Protein AF-A0AAE3DDJ0-F1 (afdb_monomer_lite)

Structure (mmCIF, N/CA/C/O backbone):
data_AF-A0AAE3DDJ0-F1
#
_entry.id   AF-A0AAE3DDJ0-F1
#
loop_
_atom_site.group_PDB
_atom_site.id
_atom_site.type_symbol
_atom_site.label_atom_id
_atom_site.label_alt_id
_atom_site.label_comp_id
_atom_site.label_asym_id
_atom_site.label_entity_id
_atom_site.label_seq_id
_atom_site.pdbx_PDB_ins_code
_atom_site.Cartn_x
_atom_site.Cartn_y
_atom_site.Cartn_z
_atom_site.occupancy
_atom_site.B_iso_or_equiv
_atom_site.auth_seq_id
_atom_site.auth_comp_id
_atom_site.auth_asym_id
_atom_site.auth_atom_id
_atom_site.pdbx_PDB_model_num
ATOM 1 N N . MET A 1 1 ? 9.852 15.837 -32.846 1.00 50.50 1 MET A N 1
ATOM 2 C CA . MET A 1 1 ? 10.743 15.921 -31.671 1.00 50.50 1 MET A CA 1
ATOM 3 C C . MET A 1 1 ? 9.829 16.132 -30.473 1.00 50.50 1 MET A C 1
ATOM 5 O O . MET A 1 1 ? 9.014 17.043 -30.557 1.00 50.50 1 MET A O 1
ATOM 9 N N . SER A 1 2 ? 9.826 15.243 -29.474 1.00 71.75 2 SER A N 1
ATOM 10 C CA . SER A 1 2 ? 8.943 15.382 -28.301 1.00 71.75 2 SER A CA 1
ATOM 11 C C . SER A 1 2 ? 9.406 16.544 -27.416 1.00 71.75 2 SER A C 1
ATOM 13 O O . SER A 1 2 ? 10.576 16.924 -27.474 1.00 71.75 2 SER A O 1
ATOM 15 N N . ALA A 1 3 ? 8.506 17.112 -26.607 1.00 61.81 3 ALA A N 1
ATOM 16 C CA . ALA A 1 3 ? 8.857 18.170 -25.652 1.00 61.81 3 ALA A CA 1
ATOM 17 C C . ALA A 1 3 ? 10.001 17.727 -24.721 1.00 61.81 3 ALA A C 1
ATOM 19 O O . ALA A 1 3 ? 10.930 18.485 -24.474 1.00 61.81 3 ALA A O 1
ATOM 20 N N . GLU A 1 4 ? 10.005 16.454 -24.333 1.00 60.97 4 GLU A N 1
ATOM 21 C CA . GLU A 1 4 ? 11.058 15.822 -23.536 1.00 60.97 4 GLU A CA 1
ATOM 22 C C . GLU A 1 4 ? 12.408 15.790 -24.255 1.00 60.97 4 GLU A C 1
ATOM 24 O O . GLU A 1 4 ? 13.429 16.126 -23.662 1.00 60.97 4 GLU A O 1
ATOM 29 N N . ALA A 1 5 ? 12.427 15.445 -25.547 1.00 57.31 5 ALA A N 1
ATOM 30 C CA . ALA A 1 5 ? 13.650 15.464 -26.345 1.00 57.31 5 ALA A CA 1
ATOM 31 C C . ALA A 1 5 ? 14.199 16.892 -26.504 1.00 57.31 5 ALA A C 1
ATOM 33 O O . ALA A 1 5 ? 15.413 17.083 -26.518 1.00 57.31 5 ALA A O 1
ATOM 34 N N . VAL A 1 6 ? 13.317 17.896 -26.585 1.00 61.22 6 VAL A N 1
ATOM 35 C CA . VAL A 1 6 ? 13.700 19.314 -26.636 1.00 61.22 6 VAL A CA 1
ATOM 36 C C . VAL A 1 6 ? 14.261 19.773 -25.291 1.00 61.22 6 VAL A C 1
ATOM 38 O O . VAL A 1 6 ? 15.318 20.389 -25.272 1.00 61.22 6 VAL A O 1
ATOM 41 N N . THR A 1 7 ? 13.640 19.422 -24.165 1.00 66.19 7 THR A N 1
ATOM 42 C CA . THR A 1 7 ? 14.154 19.748 -22.824 1.00 66.19 7 THR A CA 1
ATOM 43 C C . THR A 1 7 ? 15.476 19.038 -22.525 1.00 66.19 7 THR A C 1
ATOM 45 O O . THR A 1 7 ? 16.386 19.647 -21.967 1.00 66.19 7 THR A O 1
ATOM 48 N N . GLN A 1 8 ? 15.628 17.781 -22.951 1.00 57.59 8 GLN A N 1
ATOM 49 C CA . GLN A 1 8 ? 16.878 17.026 -22.837 1.00 57.59 8 GLN A CA 1
ATOM 50 C C . GLN A 1 8 ? 17.999 17.667 -23.664 1.00 57.59 8 GLN A C 1
ATOM 52 O O . GLN A 1 8 ? 19.136 17.759 -23.206 1.00 57.59 8 GLN A O 1
ATOM 57 N N . TYR A 1 9 ? 17.670 18.145 -24.864 1.00 65.50 9 TYR A N 1
ATOM 58 C CA . TYR A 1 9 ? 18.591 18.910 -25.694 1.00 65.50 9 TYR A CA 1
ATOM 59 C C . TYR A 1 9 ? 18.934 20.252 -25.032 1.00 65.50 9 TYR A C 1
ATOM 61 O O . TYR A 1 9 ? 20.103 20.571 -24.890 1.00 65.50 9 TYR A O 1
ATOM 69 N N . MET A 1 10 ? 17.952 21.003 -24.531 1.00 60.25 10 MET A N 1
ATOM 70 C CA . MET A 1 10 ? 18.177 22.294 -23.867 1.00 60.25 10 MET A CA 1
ATOM 71 C C . MET A 1 10 ? 19.053 22.176 -22.614 1.00 60.25 10 MET A C 1
ATOM 73 O O . MET A 1 10 ? 19.987 22.952 -22.479 1.00 60.25 10 MET A O 1
ATOM 77 N N . SER A 1 11 ? 18.857 21.156 -21.771 1.00 59.81 11 SER A N 1
ATOM 78 C CA . SER A 1 11 ? 19.725 20.908 -20.607 1.00 59.81 11 SER A CA 1
ATOM 79 C C . SER A 1 11 ? 21.179 20.610 -20.996 1.00 59.81 11 SER A C 1
ATOM 81 O O . SER A 1 11 ? 22.090 20.994 -20.269 1.00 59.81 11 SER A O 1
ATOM 83 N N . LEU A 1 12 ? 21.404 19.942 -22.132 1.00 53.66 12 LEU A N 1
ATOM 84 C CA . LEU A 1 12 ? 22.742 19.709 -22.687 1.00 53.66 12 LEU A CA 1
ATOM 85 C C . LEU A 1 12 ? 23.361 21.008 -23.242 1.00 53.66 12 LEU A C 1
ATOM 87 O O . LEU A 1 12 ? 24.581 21.158 -23.291 1.00 53.66 12 LEU A O 1
ATOM 91 N N . PHE A 1 13 ? 22.529 21.953 -23.683 1.00 55.53 13 PHE A N 1
ATOM 92 C CA . PHE A 1 13 ? 22.971 23.245 -24.205 1.00 55.53 13 PHE A CA 1
ATOM 93 C C . PHE A 1 13 ? 23.192 24.298 -23.121 1.00 55.53 13 PHE A C 1
ATOM 95 O O . PHE A 1 13 ? 24.095 25.113 -23.280 1.00 55.53 13 PHE A O 1
ATOM 102 N N . ASP A 1 14 ? 22.464 24.254 -22.008 1.00 52.19 14 ASP A N 1
ATOM 103 C CA . ASP A 1 14 ? 22.724 25.127 -20.859 1.00 52.19 14 ASP A CA 1
ATOM 104 C C . ASP A 1 14 ? 24.160 24.919 -20.342 1.00 52.19 14 ASP A C 1
ATOM 106 O O . ASP A 1 14 ? 24.891 25.888 -20.148 1.00 52.19 14 ASP A O 1
ATOM 110 N N . THR A 1 15 ? 24.640 23.667 -20.314 1.00 51.19 15 THR A N 1
ATOM 111 C CA . THR A 1 15 ? 26.049 23.350 -20.005 1.00 51.19 15 THR A CA 1
ATOM 112 C C . THR A 1 15 ? 27.058 23.869 -21.044 1.00 51.19 15 THR A C 1
ATOM 114 O O . THR A 1 15 ? 28.226 24.061 -20.726 1.00 51.19 15 THR A O 1
ATOM 117 N N . LEU A 1 16 ? 26.633 24.116 -22.290 1.00 42.75 16 LEU A N 1
ATOM 118 C CA . LEU A 1 16 ? 27.472 24.684 -23.359 1.00 42.75 16 LEU A CA 1
ATOM 119 C C . LEU A 1 16 ? 27.501 26.222 -23.333 1.00 42.75 16 LEU A C 1
ATOM 121 O O . LEU A 1 16 ? 28.511 26.815 -23.710 1.00 42.75 16 LEU A O 1
ATOM 125 N N . ILE A 1 17 ? 26.410 26.870 -22.910 1.00 50.22 17 ILE A N 1
ATOM 126 C CA . ILE A 1 17 ? 26.292 28.336 -22.821 1.00 50.22 17 ILE A CA 1
ATOM 127 C C . ILE A 1 17 ? 27.152 28.892 -21.676 1.00 50.22 17 ILE A C 1
ATOM 129 O O . ILE A 1 17 ? 27.694 29.990 -21.800 1.00 50.22 17 ILE A O 1
ATOM 133 N N . GLU A 1 18 ? 27.340 28.123 -20.603 1.00 49.44 18 GLU A N 1
ATOM 134 C CA . GLU A 1 18 ? 28.186 28.491 -19.457 1.00 49.44 18 GLU A CA 1
ATOM 135 C C . GLU A 1 18 ? 29.699 28.391 -19.745 1.00 49.44 18 GLU A C 1
ATOM 137 O O . GLU A 1 18 ? 30.512 28.886 -18.968 1.00 49.44 18 GLU A O 1
ATOM 142 N N . GLY A 1 19 ? 30.098 27.847 -20.904 1.00 41.25 19 GLY A N 1
ATOM 143 C CA . GLY A 1 19 ? 31.488 27.864 -21.375 1.00 41.25 19 GLY A CA 1
ATOM 144 C C . GLY A 1 19 ? 32.438 26.910 -20.642 1.00 41.25 19 GLY A C 1
ATOM 145 O O . GLY A 1 19 ? 33.655 27.046 -20.775 1.00 41.25 19 GLY A O 1
ATOM 146 N N . GLU A 1 20 ? 31.915 25.939 -19.896 1.00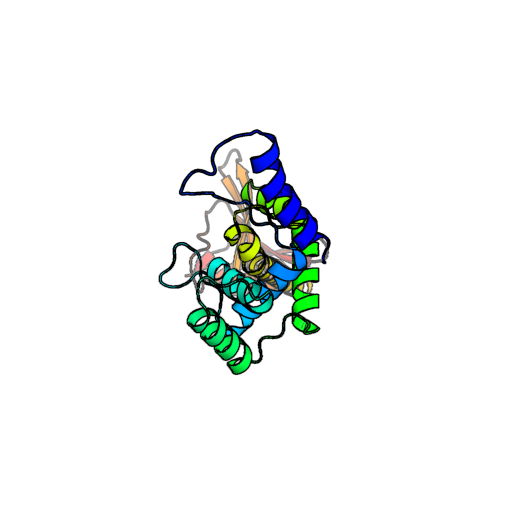 42.47 20 GLU A N 1
ATOM 147 C CA . GLU A 1 20 ? 32.718 24.943 -19.189 1.00 42.47 20 GLU A CA 1
ATOM 148 C C . GLU A 1 20 ? 33.015 23.728 -20.089 1.00 42.47 20 GLU A C 1
ATOM 150 O O . GLU A 1 20 ? 32.158 23.226 -20.819 1.00 42.47 20 GLU A O 1
ATOM 155 N N . THR A 1 21 ? 34.262 23.245 -20.077 1.00 43.97 21 THR A N 1
ATOM 156 C CA . THR A 1 21 ? 34.642 21.977 -20.724 1.00 43.97 21 THR A CA 1
ATOM 157 C C . THR A 1 21 ? 33.783 20.840 -20.159 1.00 43.97 21 THR A C 1
ATOM 159 O O . THR A 1 21 ? 33.767 20.697 -18.937 1.00 43.97 21 THR A O 1
ATOM 162 N N . PRO A 1 22 ? 33.124 19.993 -20.980 1.00 47.50 22 PRO A N 1
ATOM 163 C CA . PRO A 1 22 ? 32.349 18.878 -20.450 1.00 47.50 22 PRO A CA 1
ATOM 164 C C . PRO A 1 22 ? 33.275 17.923 -19.690 1.00 47.50 22 PRO A C 1
ATOM 166 O O . PRO A 1 22 ? 34.119 17.250 -20.288 1.00 47.50 22 PRO A O 1
ATOM 169 N N . GLU A 1 23 ? 33.145 17.896 -18.362 1.00 44.88 23 GLU A N 1
ATOM 170 C CA . GLU A 1 23 ? 33.945 17.026 -17.507 1.00 44.88 23 GLU A CA 1
ATOM 171 C C . GLU A 1 23 ? 33.658 15.541 -17.816 1.00 44.88 23 GLU A C 1
ATOM 173 O O . GLU A 1 23 ? 32.498 15.149 -18.020 1.00 44.88 23 GLU A O 1
ATOM 178 N N . PRO A 1 24 ? 34.684 14.666 -17.827 1.00 39.25 24 PRO A N 1
ATOM 179 C CA . PRO A 1 24 ? 34.475 13.225 -17.878 1.00 39.25 24 PRO A CA 1
ATOM 180 C C . PRO A 1 24 ? 33.753 12.792 -16.596 1.00 39.25 24 PRO A C 1
ATOM 182 O O . PRO A 1 24 ? 34.349 12.760 -15.524 1.00 39.25 24 PRO A O 1
ATOM 185 N N . GLY A 1 25 ? 32.464 12.470 -16.708 1.00 47.88 25 GLY A N 1
ATOM 186 C CA . GLY A 1 25 ? 31.609 12.175 -15.551 1.00 47.88 25 GLY A CA 1
ATOM 187 C C . GLY A 1 25 ? 30.272 12.916 -15.521 1.00 47.88 25 GLY A C 1
ATOM 188 O O . GLY A 1 25 ? 29.620 12.898 -14.484 1.00 47.88 25 GLY A O 1
ATOM 189 N N . CYS A 1 26 ? 29.859 13.542 -16.630 1.00 40.94 26 CYS A N 1
ATOM 190 C CA . CYS A 1 26 ? 28.588 14.257 -16.776 1.00 40.94 26 CYS A CA 1
ATOM 191 C C . CYS A 1 26 ? 27.390 13.478 -16.186 1.00 40.94 26 CYS A C 1
ATOM 193 O O . CYS A 1 26 ? 26.837 12.563 -16.806 1.00 40.94 26 CYS A O 1
ATOM 195 N N . SER A 1 27 ? 26.987 13.839 -14.966 1.00 49.59 27 SER A N 1
ATOM 196 C CA . SER A 1 27 ? 25.747 13.380 -14.358 1.00 49.59 27 SER A CA 1
ATOM 197 C C . SER A 1 27 ? 24.616 14.241 -14.906 1.00 49.59 27 SER A C 1
ATOM 199 O O . SER A 1 27 ? 24.434 15.378 -14.476 1.00 49.59 27 SER A O 1
ATOM 201 N N . TYR A 1 28 ? 23.864 13.725 -15.873 1.00 57.88 28 TYR A N 1
ATOM 202 C CA . TYR A 1 28 ? 22.680 14.416 -16.370 1.00 57.88 28 TYR A CA 1
ATOM 203 C C . TYR A 1 28 ? 21.469 14.048 -15.511 1.00 57.88 28 TYR A C 1
ATOM 205 O O . TYR A 1 28 ? 21.282 12.894 -15.109 1.00 57.88 28 TYR A O 1
ATOM 213 N N . GLN A 1 29 ? 20.631 15.037 -15.215 1.00 62.31 29 GLN A N 1
ATOM 214 C CA . GLN A 1 29 ? 19.401 14.804 -14.476 1.00 62.31 29 GLN A CA 1
ATOM 215 C C . GLN A 1 29 ? 18.379 14.133 -15.401 1.00 62.31 29 GLN A C 1
ATOM 217 O O . GLN A 1 29 ? 18.003 14.671 -16.439 1.00 62.31 29 GLN A O 1
ATOM 222 N N . ARG A 1 30 ? 17.957 12.918 -15.038 1.00 68.69 30 ARG A N 1
ATOM 223 C CA . ARG A 1 30 ? 16.909 12.183 -15.754 1.00 68.69 30 ARG A CA 1
ATOM 224 C C . ARG A 1 30 ? 15.550 12.793 -15.422 1.00 68.69 30 ARG A C 1
ATOM 226 O O . ARG A 1 30 ? 15.197 12.866 -14.246 1.00 68.69 30 ARG A O 1
ATOM 233 N N . TYR A 1 31 ? 14.809 13.181 -16.455 1.00 79.38 31 TYR A N 1
ATOM 234 C CA . TYR A 1 31 ? 13.407 13.575 -16.365 1.00 79.38 31 TYR A CA 1
ATOM 235 C C . TYR A 1 31 ? 12.577 12.540 -17.111 1.00 79.38 31 TYR A C 1
ATOM 237 O O . TYR A 1 31 ? 12.811 12.272 -18.288 1.00 79.38 31 TYR A O 1
ATOM 245 N N . VAL A 1 32 ? 11.647 11.924 -16.395 1.00 86.56 32 VAL A N 1
ATOM 246 C CA . VAL A 1 32 ? 10.771 10.868 -16.900 1.00 86.56 32 VAL A CA 1
ATOM 247 C C . VAL A 1 32 ? 9.348 11.210 -16.495 1.00 86.56 32 VAL A C 1
ATOM 249 O O . VAL A 1 32 ? 9.153 11.610 -15.351 1.00 86.56 32 VAL A O 1
ATOM 252 N N . ASN A 1 33 ? 8.365 11.060 -17.384 1.00 91.69 33 ASN A N 1
ATOM 253 C CA . ASN A 1 33 ? 6.970 11.301 -17.029 1.00 91.69 33 ASN A CA 1
ATOM 254 C C . ASN A 1 33 ? 6.542 10.408 -15.848 1.00 91.69 33 ASN A C 1
ATOM 256 O O . ASN A 1 33 ? 6.710 9.188 -15.880 1.00 91.69 33 ASN A O 1
ATOM 260 N N . THR A 1 34 ? 5.989 11.012 -14.793 1.00 92.75 34 THR A N 1
ATOM 261 C CA . THR A 1 34 ? 5.649 10.303 -13.550 1.00 92.75 34 THR A CA 1
ATOM 262 C C . THR A 1 34 ? 4.616 9.204 -13.772 1.00 92.75 34 THR A C 1
ATOM 264 O O . THR A 1 34 ? 4.796 8.095 -13.272 1.00 92.75 34 THR A O 1
ATOM 267 N N . LYS A 1 35 ? 3.545 9.478 -14.526 1.00 94.50 35 LYS A N 1
ATOM 268 C CA . LYS A 1 35 ? 2.462 8.506 -14.751 1.00 94.50 35 LYS A CA 1
ATOM 269 C C . LYS A 1 35 ? 2.931 7.339 -15.606 1.00 94.50 35 LYS A C 1
ATOM 271 O O . LYS A 1 35 ? 2.646 6.185 -15.287 1.00 94.50 35 LYS A O 1
ATOM 276 N N . GLU A 1 36 ? 3.682 7.640 -16.656 1.00 94.94 36 GLU A N 1
ATOM 277 C CA . GLU A 1 36 ? 4.254 6.612 -17.514 1.00 94.94 36 GLU A CA 1
ATOM 278 C C . GLU A 1 36 ? 5.222 5.725 -16.724 1.00 94.94 36 GLU A C 1
ATOM 280 O O . GLU A 1 36 ? 5.056 4.508 -16.696 1.00 94.94 36 GLU A O 1
ATOM 285 N N . TYR A 1 37 ? 6.166 6.312 -15.981 1.00 95.31 37 TYR A N 1
ATOM 286 C CA . TYR A 1 37 ? 7.092 5.539 -15.152 1.00 95.31 37 TYR A CA 1
ATOM 287 C C . TYR A 1 37 ? 6.377 4.676 -14.111 1.00 95.31 37 TYR A C 1
ATOM 289 O O . TYR A 1 37 ? 6.733 3.513 -13.934 1.00 95.31 37 TYR A O 1
ATOM 297 N N . LEU A 1 38 ? 5.345 5.202 -13.446 1.00 96.50 38 LEU A N 1
ATOM 298 C CA . LEU A 1 38 ? 4.534 4.406 -12.524 1.00 96.50 38 LEU A CA 1
ATOM 299 C C . LEU A 1 38 ? 3.834 3.234 -13.229 1.00 96.50 38 LEU A C 1
ATOM 301 O O . LEU A 1 38 ? 3.697 2.179 -12.616 1.00 96.50 38 LEU A O 1
ATOM 305 N N . SER A 1 39 ? 3.472 3.369 -14.507 1.00 96.94 39 SER A N 1
ATOM 306 C CA . SER A 1 39 ? 2.915 2.271 -15.313 1.00 96.94 39 SER A CA 1
ATOM 307 C C . SER A 1 39 ? 3.963 1.184 -15.582 1.00 96.94 39 SER A C 1
ATOM 309 O O . SER A 1 39 ? 3.686 0.001 -15.382 1.00 96.94 39 SER A O 1
ATOM 311 N N . TYR A 1 40 ? 5.209 1.564 -15.895 1.00 96.44 40 TYR A N 1
ATOM 312 C CA . TYR A 1 40 ? 6.332 0.616 -15.974 1.00 96.44 40 TYR A CA 1
ATOM 313 C C . TYR A 1 40 ? 6.605 -0.079 -14.637 1.00 96.44 40 TYR A C 1
ATOM 315 O O . TYR A 1 40 ? 6.884 -1.279 -14.605 1.00 96.44 40 TYR A O 1
ATOM 323 N N . VAL A 1 41 ? 6.526 0.645 -13.519 1.00 96.38 41 VAL A N 1
ATOM 324 C CA . VAL A 1 41 ? 6.683 0.055 -12.184 1.00 96.38 41 VAL A CA 1
ATOM 325 C C . VAL A 1 41 ? 5.564 -0.947 -11.901 1.00 96.38 41 VAL A C 1
ATOM 327 O O . VAL A 1 41 ? 5.864 -2.063 -11.480 1.00 96.38 41 VAL A O 1
ATOM 330 N N . ALA A 1 42 ? 4.303 -0.576 -12.133 1.00 93.81 42 ALA A N 1
ATOM 331 C CA . ALA A 1 42 ? 3.143 -1.436 -11.907 1.00 93.81 42 ALA A CA 1
ATOM 332 C C . ALA A 1 42 ? 3.256 -2.753 -12.689 1.00 93.81 42 ALA A C 1
ATOM 334 O O . ALA A 1 42 ? 3.156 -3.832 -12.104 1.00 93.81 42 ALA A O 1
ATOM 335 N N . GLU A 1 43 ? 3.571 -2.674 -13.982 1.00 92.88 43 GLU A N 1
ATOM 336 C CA . GLU A 1 43 ? 3.795 -3.851 -14.829 1.00 92.88 43 GLU A CA 1
ATOM 337 C C . GLU A 1 43 ? 4.996 -4.686 -14.372 1.00 92.88 43 GLU A C 1
ATOM 339 O O . GLU A 1 43 ? 4.949 -5.919 -14.350 1.00 92.88 43 GLU A O 1
ATOM 344 N N . THR A 1 44 ? 6.070 -4.029 -13.929 1.00 92.44 44 THR A N 1
ATOM 345 C CA . THR A 1 44 ? 7.240 -4.726 -13.382 1.00 92.44 44 THR A CA 1
ATOM 346 C C . THR A 1 44 ? 6.875 -5.509 -12.122 1.00 92.44 44 THR A C 1
ATOM 348 O O . THR A 1 44 ? 7.276 -6.665 -11.983 1.00 92.44 44 THR A O 1
ATOM 351 N N . ILE A 1 45 ? 6.088 -4.923 -11.217 1.00 91.00 45 ILE A N 1
ATOM 352 C CA . ILE A 1 45 ? 5.614 -5.605 -10.006 1.00 91.00 45 ILE A CA 1
ATOM 353 C C . ILE A 1 45 ? 4.685 -6.765 -10.374 1.00 91.00 45 ILE A C 1
ATOM 355 O O . ILE A 1 45 ? 4.826 -7.849 -9.809 1.00 91.00 45 ILE A O 1
ATOM 359 N N . ARG A 1 46 ? 3.787 -6.577 -11.348 1.00 87.31 46 ARG A N 1
ATOM 360 C CA . ARG A 1 46 ? 2.844 -7.610 -11.802 1.00 87.31 46 ARG A CA 1
ATOM 361 C C . ARG A 1 46 ? 3.550 -8.872 -12.296 1.00 87.31 46 ARG A C 1
ATOM 363 O O . ARG A 1 46 ? 3.110 -9.976 -11.988 1.00 87.31 46 ARG A O 1
ATOM 370 N N . HIS A 1 47 ? 4.636 -8.714 -13.048 1.00 86.06 47 HIS A N 1
ATOM 371 C CA . HIS A 1 47 ? 5.345 -9.841 -13.658 1.00 86.06 47 HIS A CA 1
ATOM 372 C C . HIS A 1 47 ? 6.481 -10.410 -12.814 1.00 86.06 47 HIS A C 1
ATOM 374 O O . HIS A 1 47 ? 6.774 -11.601 -12.912 1.00 86.06 47 HIS A O 1
ATOM 380 N N . PHE A 1 48 ? 7.135 -9.579 -12.005 1.00 85.56 48 PHE A N 1
ATOM 381 C CA . PHE A 1 48 ? 8.373 -9.961 -11.331 1.00 85.56 48 PHE A CA 1
ATOM 382 C C . PHE A 1 48 ? 8.350 -9.779 -9.813 1.00 85.56 48 PHE A C 1
ATOM 384 O O . PHE A 1 48 ? 9.328 -10.123 -9.149 1.00 85.56 48 PHE A O 1
ATOM 391 N N . GLY A 1 49 ? 7.259 -9.251 -9.262 1.00 84.94 49 GLY A N 1
ATOM 392 C CA . GLY A 1 49 ? 7.156 -8.898 -7.855 1.00 84.94 49 GLY A CA 1
ATOM 393 C C . GLY A 1 49 ? 7.891 -7.606 -7.494 1.00 84.94 49 GLY A C 1
ATOM 394 O O . GLY A 1 49 ? 8.580 -6.975 -8.302 1.00 84.94 49 GLY A O 1
ATOM 395 N N . TYR A 1 50 ? 7.713 -7.198 -6.239 1.00 88.31 50 TYR A N 1
ATOM 396 C CA . TYR A 1 50 ? 8.381 -6.031 -5.678 1.00 88.31 50 TYR A CA 1
ATOM 397 C C . TYR A 1 50 ? 9.692 -6.425 -4.982 1.00 88.31 50 TYR A C 1
ATOM 399 O O . TYR A 1 50 ? 9.701 -7.292 -4.110 1.00 88.31 50 TYR A O 1
ATOM 407 N N . THR A 1 51 ? 10.781 -5.735 -5.316 1.00 90.00 51 THR A N 1
ATOM 408 C CA . THR A 1 51 ? 12.119 -5.918 -4.737 1.00 90.00 51 THR A CA 1
ATOM 409 C C . THR A 1 51 ? 12.686 -4.555 -4.359 1.00 90.00 51 THR A C 1
ATOM 411 O O . THR A 1 51 ? 12.763 -3.650 -5.201 1.00 90.00 51 THR A O 1
ATOM 414 N N . ARG A 1 52 ? 13.082 -4.378 -3.091 1.00 85.00 52 ARG A N 1
ATOM 415 C CA . ARG A 1 52 ? 13.665 -3.111 -2.624 1.00 85.00 52 ARG A CA 1
ATOM 416 C C . ARG A 1 52 ? 15.096 -2.971 -3.122 1.00 85.00 52 ARG A C 1
ATOM 418 O O . ARG A 1 52 ? 15.769 -3.950 -3.408 1.00 85.00 52 ARG A O 1
ATOM 425 N N . ALA A 1 53 ? 15.592 -1.737 -3.141 1.00 84.12 53 ALA A N 1
ATOM 426 C CA . ALA A 1 53 ? 16.993 -1.464 -3.462 1.00 84.12 53 ALA A CA 1
ATOM 427 C C . ALA A 1 53 ? 17.992 -2.083 -2.464 1.00 84.12 53 ALA A C 1
ATOM 429 O O . ALA A 1 53 ? 19.152 -2.267 -2.808 1.00 84.12 53 ALA A O 1
ATOM 430 N N . SER A 1 54 ? 17.550 -2.379 -1.239 1.00 82.31 54 SER A N 1
ATOM 431 C CA . SER A 1 54 ? 18.353 -3.038 -0.203 1.00 82.31 54 SER A CA 1
ATOM 432 C C . SER A 1 54 ? 18.410 -4.559 -0.327 1.00 82.31 54 SER A C 1
ATOM 434 O O . SER A 1 54 ? 19.211 -5.179 0.366 1.00 82.31 54 SER A O 1
ATOM 436 N N . ASP A 1 55 ? 17.518 -5.153 -1.119 1.00 79.62 55 ASP A N 1
ATOM 437 C CA . ASP A 1 55 ? 17.355 -6.602 -1.183 1.00 79.62 55 ASP A CA 1
ATOM 438 C C . ASP A 1 55 ? 18.291 -7.189 -2.251 1.00 79.62 55 ASP A C 1
ATOM 440 O O . ASP A 1 55 ? 18.760 -6.482 -3.145 1.00 79.62 55 ASP A O 1
ATOM 444 N N . GLU A 1 56 ? 18.572 -8.492 -2.171 1.00 78.44 56 GLU A N 1
ATOM 445 C CA . GLU A 1 56 ? 19.399 -9.158 -3.178 1.00 78.44 56 GLU A CA 1
ATOM 446 C C . GLU A 1 56 ? 18.705 -9.178 -4.549 1.00 78.44 56 GLU A C 1
ATOM 448 O O . GLU A 1 56 ? 17.542 -9.565 -4.682 1.00 78.44 56 GLU A O 1
ATOM 453 N N . GLY A 1 57 ? 19.447 -8.794 -5.590 1.00 82.19 57 GLY A N 1
ATOM 454 C CA . GLY A 1 57 ? 18.977 -8.785 -6.973 1.00 82.19 57 GLY A CA 1
ATOM 455 C C . GLY A 1 57 ? 18.759 -7.382 -7.540 1.00 82.19 57 GLY A C 1
ATOM 456 O O . GLY A 1 57 ? 19.318 -6.393 -7.071 1.00 82.19 57 GLY A O 1
ATOM 457 N N . ILE A 1 58 ? 17.982 -7.307 -8.622 1.00 85.19 58 ILE A N 1
ATOM 458 C CA . ILE A 1 58 ? 17.684 -6.044 -9.307 1.00 85.19 58 ILE A CA 1
ATOM 459 C C . ILE A 1 58 ? 16.426 -5.451 -8.681 1.00 85.19 58 ILE A C 1
ATOM 461 O O . ILE A 1 58 ? 15.365 -6.075 -8.726 1.00 85.19 58 ILE A O 1
ATOM 465 N N . SER A 1 59 ? 16.542 -4.239 -8.139 1.00 91.75 59 SER A N 1
ATOM 466 C CA . SER A 1 59 ? 15.402 -3.534 -7.556 1.00 91.75 59 SER A CA 1
ATOM 467 C C . SER A 1 59 ? 14.305 -3.276 -8.592 1.00 91.75 59 SER A C 1
ATOM 469 O O . SER A 1 59 ? 14.588 -3.071 -9.777 1.00 91.75 59 SER A O 1
ATOM 471 N N . THR A 1 60 ? 13.049 -3.207 -8.143 1.00 92.44 60 THR A N 1
ATOM 472 C CA . THR A 1 60 ? 11.918 -2.869 -9.021 1.00 92.44 60 THR A CA 1
ATOM 473 C C . THR A 1 60 ? 12.133 -1.528 -9.716 1.00 92.44 60 THR A C 1
ATOM 475 O O . THR A 1 60 ? 11.843 -1.408 -10.900 1.00 92.44 60 THR A O 1
ATOM 478 N N . ALA A 1 61 ? 12.694 -0.540 -9.013 1.00 93.06 61 ALA A N 1
ATOM 479 C CA . ALA A 1 61 ? 12.970 0.775 -9.583 1.00 93.06 61 ALA A CA 1
ATOM 480 C C . ALA A 1 61 ? 14.008 0.716 -10.712 1.00 93.06 61 ALA A C 1
ATOM 482 O O . ALA A 1 61 ? 13.814 1.325 -11.759 1.00 93.06 61 ALA A O 1
ATOM 483 N N . THR A 1 62 ? 15.085 -0.051 -10.524 1.00 91.75 62 THR A N 1
ATOM 484 C CA . THR A 1 62 ? 16.113 -0.250 -11.556 1.00 91.75 62 THR A CA 1
ATOM 485 C C . THR A 1 62 ? 15.531 -0.965 -12.770 1.00 91.75 62 THR A C 1
ATOM 487 O O . THR A 1 62 ? 15.693 -0.496 -13.888 1.00 91.75 62 THR A O 1
ATOM 490 N N . ARG A 1 63 ? 14.798 -2.063 -12.555 1.00 92.94 63 ARG A N 1
ATOM 491 C CA . ARG A 1 63 ? 14.213 -2.848 -13.649 1.00 92.94 63 ARG A CA 1
ATOM 492 C C . ARG A 1 63 ? 13.157 -2.065 -14.434 1.00 92.94 63 ARG A C 1
ATOM 494 O O . ARG A 1 63 ? 13.158 -2.117 -15.657 1.00 92.94 63 ARG A O 1
ATOM 501 N N . ALA A 1 64 ? 12.283 -1.332 -13.744 1.00 93.75 64 ALA A N 1
ATOM 502 C CA . ALA A 1 64 ? 11.278 -0.490 -14.389 1.00 93.75 64 ALA A CA 1
ATOM 503 C C . ALA A 1 64 ? 11.929 0.627 -15.214 1.00 93.75 64 ALA A C 1
ATOM 505 O O . ALA A 1 64 ? 11.490 0.905 -16.326 1.00 93.75 64 ALA A O 1
ATOM 506 N N . LEU A 1 65 ? 13.002 1.231 -14.692 1.00 92.19 65 LEU A N 1
ATOM 507 C CA . LEU A 1 65 ? 13.763 2.245 -15.411 1.00 92.19 65 LEU A CA 1
ATOM 508 C C . LEU A 1 65 ? 14.465 1.669 -16.645 1.00 92.19 65 LEU A C 1
ATOM 510 O O . LEU A 1 65 ? 14.429 2.306 -17.689 1.00 92.19 65 LEU A O 1
ATOM 514 N N . ASP A 1 66 ? 15.030 0.463 -16.552 1.00 91.69 66 ASP A N 1
ATOM 515 C CA . ASP A 1 66 ? 15.641 -0.230 -17.691 1.00 91.69 66 ASP A CA 1
ATOM 516 C C . ASP A 1 66 ? 14.615 -0.528 -18.795 1.00 91.69 66 ASP A C 1
ATOM 518 O O . ASP A 1 66 ? 14.897 -0.302 -19.969 1.00 91.69 66 ASP A O 1
ATOM 522 N N . PHE A 1 67 ? 13.410 -0.990 -18.445 1.00 93.12 67 PHE A N 1
ATOM 523 C CA . PHE A 1 67 ? 12.339 -1.217 -19.424 1.00 93.12 67 PHE A CA 1
ATOM 524 C C . PHE A 1 67 ? 11.816 0.081 -20.040 1.00 93.12 67 PHE A C 1
ATOM 526 O O . PHE A 1 67 ? 11.595 0.138 -21.250 1.00 93.12 67 PHE A O 1
ATOM 533 N N . TYR A 1 68 ? 11.675 1.135 -19.237 1.00 92.81 68 TYR A N 1
ATOM 534 C CA . TYR A 1 68 ? 11.327 2.464 -19.728 1.00 92.81 68 TYR A CA 1
ATOM 535 C C . TYR A 1 68 ? 12.390 2.994 -20.699 1.00 92.81 68 TYR A C 1
ATOM 537 O O . TYR A 1 68 ? 12.069 3.451 -21.796 1.00 92.81 68 TYR A O 1
ATOM 545 N N . ASP A 1 69 ? 13.667 2.892 -20.333 1.00 89.44 69 ASP A N 1
ATOM 546 C CA . ASP A 1 69 ? 14.790 3.295 -21.173 1.00 89.44 69 ASP A CA 1
ATOM 547 C C . ASP A 1 69 ? 14.804 2.472 -22.479 1.00 89.44 69 ASP A C 1
ATOM 549 O O . ASP A 1 69 ? 14.857 3.054 -23.568 1.00 89.44 69 ASP A O 1
ATOM 553 N N . ALA A 1 70 ? 14.611 1.151 -22.403 1.00 89.75 70 ALA A N 1
ATOM 554 C CA . ALA A 1 70 ? 14.545 0.268 -23.566 1.00 89.75 70 ALA A CA 1
ATOM 555 C C . ALA A 1 70 ? 13.410 0.624 -24.540 1.00 89.75 70 ALA A C 1
ATOM 557 O O . ALA A 1 70 ? 13.638 0.708 -25.749 1.00 89.75 70 ALA A O 1
ATOM 558 N N . ALA A 1 71 ? 12.204 0.889 -24.035 1.00 88.81 71 ALA A N 1
ATOM 559 C CA . ALA A 1 71 ? 11.063 1.285 -24.860 1.00 88.81 71 ALA A CA 1
ATOM 560 C C . ALA A 1 71 ? 11.287 2.620 -25.591 1.00 88.81 71 ALA A C 1
ATOM 562 O O . ALA A 1 71 ? 10.801 2.817 -26.703 1.00 88.81 71 ALA A O 1
ATOM 563 N N . HIS A 1 72 ? 12.097 3.505 -25.007 1.00 86.00 72 HIS A N 1
ATOM 564 C CA . HIS A 1 72 ? 12.486 4.784 -25.600 1.00 86.00 72 HIS A CA 1
ATOM 565 C C . HIS A 1 72 ? 13.752 4.699 -26.466 1.00 86.00 72 HIS A C 1
ATOM 567 O O . HIS A 1 72 ? 14.275 5.727 -26.901 1.00 86.00 72 HIS A O 1
ATOM 573 N N . GLY A 1 73 ? 14.281 3.494 -26.705 1.00 78.94 73 GLY A N 1
ATOM 574 C CA . GLY A 1 73 ? 15.521 3.287 -27.456 1.00 78.94 73 GLY A CA 1
ATOM 575 C C . GLY A 1 73 ? 16.767 3.831 -26.749 1.00 78.94 73 GLY A C 1
ATOM 576 O O . GLY A 1 73 ? 17.796 4.048 -27.390 1.00 78.94 73 GLY A O 1
ATOM 577 N N . ARG A 1 74 ? 16.687 4.067 -25.436 1.00 73.56 74 ARG A N 1
ATOM 578 C CA . ARG A 1 74 ? 17.794 4.502 -24.585 1.00 73.56 74 ARG A CA 1
ATOM 579 C C . ARG A 1 74 ? 18.404 3.260 -23.941 1.00 73.56 74 ARG A C 1
ATOM 581 O O . ARG A 1 74 ? 17.810 2.647 -23.074 1.00 73.56 74 ARG A O 1
ATOM 588 N N . ALA A 1 75 ? 19.594 2.855 -24.360 1.00 68.81 75 ALA A N 1
ATOM 589 C CA . ALA A 1 75 ? 20.336 1.787 -23.691 1.00 68.81 75 ALA A CA 1
ATOM 590 C C . ALA A 1 75 ? 21.834 1.980 -23.898 1.00 68.81 75 ALA A C 1
ATOM 592 O O . ALA A 1 75 ? 22.261 2.594 -24.876 1.00 68.81 75 ALA A O 1
ATOM 593 N N . ILE A 1 76 ? 22.629 1.432 -22.978 1.00 66.94 76 ILE A N 1
ATOM 594 C CA . ILE A 1 76 ? 24.092 1.541 -23.025 1.00 66.94 76 ILE A CA 1
ATOM 595 C C . ILE A 1 76 ? 24.651 0.782 -24.240 1.00 66.94 76 ILE A C 1
ATOM 597 O O . ILE A 1 76 ? 25.559 1.272 -24.906 1.00 66.94 76 ILE A O 1
ATOM 601 N N . THR A 1 77 ? 24.093 -0.392 -24.560 1.00 81.88 77 THR A N 1
ATOM 602 C CA . THR A 1 77 ? 24.493 -1.216 -25.713 1.00 81.88 77 THR A CA 1
ATOM 603 C C . THR A 1 77 ? 23.281 -1.758 -26.471 1.00 81.88 77 THR A C 1
ATOM 605 O O . THR A 1 77 ? 22.184 -1.876 -25.920 1.00 81.88 77 THR A O 1
ATOM 608 N N . LYS A 1 78 ? 23.475 -2.106 -27.752 1.00 83.19 78 LYS A N 1
ATOM 609 C CA . LYS A 1 78 ? 22.416 -2.681 -28.599 1.00 83.19 78 LYS A CA 1
ATOM 610 C C . LYS A 1 78 ? 22.012 -4.080 -28.137 1.00 83.19 78 LYS A C 1
ATOM 612 O O . LYS A 1 78 ? 20.837 -4.420 -28.193 1.00 83.19 78 LYS A O 1
ATOM 617 N N . GLU A 1 79 ? 22.972 -4.871 -27.669 1.00 86.44 79 GLU A N 1
ATOM 618 C CA . GLU A 1 79 ? 22.734 -6.221 -27.159 1.00 86.44 79 GLU A CA 1
ATOM 619 C C . GLU A 1 79 ? 21.881 -6.181 -25.887 1.00 86.44 79 GLU A C 1
ATOM 621 O O . GLU A 1 79 ? 20.926 -6.943 -25.768 1.00 86.44 79 GLU A O 1
ATOM 626 N N . TYR A 1 80 ? 22.176 -5.250 -24.969 1.00 83.94 80 TYR A N 1
ATOM 627 C CA . TYR A 1 80 ? 21.395 -5.075 -23.743 1.00 83.94 80 TYR A CA 1
ATOM 628 C C . TYR A 1 80 ? 19.975 -4.579 -24.036 1.00 83.94 80 TYR A C 1
ATOM 630 O O . TYR A 1 80 ? 19.014 -5.085 -23.464 1.00 83.94 80 TYR A O 1
ATOM 638 N N . LEU A 1 81 ? 19.831 -3.640 -24.979 1.00 85.25 81 LEU A N 1
ATOM 639 C CA . LEU A 1 81 ? 18.524 -3.182 -25.450 1.00 85.25 81 LEU A CA 1
ATOM 640 C C . LEU A 1 81 ? 17.671 -4.344 -25.969 1.00 85.25 81 LEU A C 1
ATOM 642 O O . LEU A 1 81 ? 16.505 -4.465 -25.603 1.00 85.25 81 LEU A O 1
ATOM 646 N N . GLN A 1 82 ? 18.254 -5.196 -26.816 1.00 88.31 82 GLN A N 1
ATOM 647 C CA . GLN A 1 82 ? 17.542 -6.325 -27.403 1.00 88.31 82 GLN A CA 1
ATOM 648 C C . GLN A 1 82 ? 17.113 -7.338 -26.334 1.00 88.31 82 GLN A C 1
ATOM 650 O O . GLN A 1 82 ? 15.964 -7.768 -26.351 1.00 88.31 82 GLN A O 1
ATOM 655 N N . ASP A 1 83 ? 17.981 -7.650 -25.366 1.00 89.19 83 ASP A N 1
ATOM 656 C CA . ASP A 1 83 ? 17.652 -8.532 -24.237 1.00 89.19 83 ASP A CA 1
ATOM 657 C C . ASP A 1 83 ? 16.480 -7.993 -23.395 1.00 89.19 83 ASP A C 1
ATOM 659 O O . ASP A 1 83 ? 15.564 -8.740 -23.049 1.00 89.19 83 ASP A O 1
ATOM 663 N N . LEU A 1 84 ? 16.454 -6.686 -23.108 1.00 89.75 84 LEU A N 1
ATOM 664 C CA . LEU A 1 84 ? 15.342 -6.055 -22.388 1.00 89.75 84 LEU A CA 1
ATOM 665 C C . LEU A 1 84 ? 14.034 -6.107 -23.186 1.00 89.75 84 LEU A C 1
ATOM 667 O O . LEU A 1 84 ? 12.993 -6.457 -22.628 1.00 89.75 84 LEU A O 1
ATOM 671 N N . LEU A 1 85 ? 14.081 -5.812 -24.487 1.00 90.50 85 LEU A N 1
ATOM 672 C CA . LEU A 1 85 ? 12.907 -5.885 -25.361 1.00 90.50 85 LEU A CA 1
ATOM 673 C C . LEU A 1 85 ? 12.377 -7.319 -25.485 1.00 90.50 85 LEU A C 1
ATOM 675 O O . LEU A 1 85 ? 11.164 -7.530 -25.449 1.00 90.50 85 LEU A O 1
ATOM 679 N N . ASP A 1 86 ? 13.261 -8.309 -25.595 1.00 89.50 86 ASP A N 1
ATOM 680 C CA . ASP A 1 86 ? 12.880 -9.721 -25.662 1.00 89.50 86 ASP A CA 1
ATOM 681 C C . ASP A 1 86 ? 12.264 -10.189 -24.336 1.00 89.50 86 ASP A C 1
ATOM 683 O O . ASP A 1 86 ? 11.240 -10.878 -24.341 1.00 89.50 86 ASP A O 1
ATOM 687 N N . LYS A 1 87 ? 12.799 -9.736 -23.193 1.00 89.12 87 LYS A N 1
ATOM 688 C CA . LYS A 1 87 ? 12.191 -9.951 -21.869 1.00 89.12 87 LYS A CA 1
ATOM 689 C C . LYS A 1 87 ? 10.791 -9.351 -21.779 1.00 89.12 87 LYS A C 1
ATOM 691 O O . LYS A 1 87 ? 9.868 -10.074 -21.405 1.00 89.12 87 LYS A O 1
ATOM 696 N N . MET A 1 88 ? 10.610 -8.084 -22.155 1.00 88.12 88 MET A N 1
ATOM 697 C CA . MET A 1 88 ? 9.294 -7.427 -22.163 1.00 88.12 88 MET A CA 1
ATOM 698 C C . MET A 1 88 ? 8.291 -8.186 -23.041 1.00 88.12 88 MET A C 1
ATOM 700 O O . MET A 1 88 ? 7.168 -8.457 -22.616 1.00 88.12 88 MET A O 1
ATOM 704 N N . ARG A 1 89 ? 8.710 -8.616 -24.238 1.00 91.19 89 ARG A N 1
ATOM 705 C CA . ARG A 1 89 ? 7.874 -9.422 -25.142 1.00 91.19 89 ARG A CA 1
ATOM 706 C C . ARG A 1 89 ? 7.505 -10.776 -24.541 1.00 91.19 89 ARG A C 1
ATOM 708 O O . ARG A 1 89 ? 6.356 -11.187 -24.654 1.00 91.19 89 ARG A O 1
ATOM 715 N N . SER A 1 90 ? 8.449 -11.455 -23.886 1.00 87.56 90 SER A N 1
ATOM 716 C CA . SER A 1 90 ? 8.227 -12.791 -23.313 1.00 87.56 90 SER A CA 1
ATOM 717 C C . SER A 1 90 ? 7.153 -12.827 -22.224 1.00 87.56 90 SER A C 1
ATOM 719 O O . SER A 1 90 ? 6.471 -13.839 -22.075 1.00 87.56 90 SER A O 1
ATOM 721 N N . VAL A 1 91 ? 6.978 -11.724 -21.490 1.00 84.75 91 VAL A N 1
ATOM 722 C CA . VAL A 1 91 ? 5.977 -11.611 -20.420 1.00 84.75 91 VAL A CA 1
ATOM 723 C C . VAL A 1 91 ? 4.708 -10.889 -20.870 1.00 84.75 91 VAL A C 1
ATOM 725 O O . VAL A 1 91 ? 3.784 -10.761 -20.075 1.00 84.75 91 VAL A O 1
ATOM 728 N N . ASN A 1 92 ? 4.635 -10.460 -22.136 1.00 88.50 92 ASN A N 1
ATOM 729 C CA . ASN A 1 92 ? 3.572 -9.595 -22.649 1.00 88.50 92 ASN A CA 1
ATOM 730 C C . ASN A 1 92 ? 3.404 -8.333 -21.781 1.00 88.50 92 ASN A C 1
ATOM 732 O O . ASN A 1 92 ? 2.321 -8.055 -21.268 1.00 88.50 92 ASN A O 1
ATOM 736 N N . PHE A 1 93 ? 4.522 -7.632 -21.575 1.00 89.81 93 PHE A N 1
ATOM 737 C CA . PHE A 1 93 ? 4.596 -6.403 -20.790 1.00 89.81 93 PHE A CA 1
ATOM 738 C C . PHE A 1 93 ? 3.784 -5.299 -21.470 1.00 89.81 93 PHE A C 1
ATOM 740 O O . PHE A 1 93 ? 4.084 -4.940 -22.611 1.00 89.81 93 PHE A O 1
ATOM 747 N N . ASP A 1 94 ? 2.779 -4.768 -20.777 1.00 91.38 94 ASP A N 1
ATOM 748 C CA . ASP A 1 94 ? 1.809 -3.837 -21.355 1.00 91.38 94 ASP A CA 1
ATOM 749 C C . ASP A 1 94 ? 1.473 -2.708 -20.374 1.00 91.38 94 ASP A C 1
ATOM 751 O O . ASP A 1 94 ? 0.687 -2.870 -19.437 1.00 91.38 94 ASP A O 1
ATOM 755 N N . ILE A 1 95 ? 2.086 -1.544 -20.599 1.00 92.31 95 ILE A N 1
ATOM 756 C CA . ILE A 1 95 ? 1.876 -0.357 -19.762 1.00 92.31 95 ILE A CA 1
ATOM 757 C C . ILE A 1 95 ? 0.518 0.307 -20.002 1.00 92.31 95 ILE A C 1
ATOM 759 O O . ILE A 1 95 ? 0.039 1.020 -19.123 1.00 92.31 95 ILE A O 1
ATOM 763 N N . ASP A 1 96 ? -0.093 0.060 -21.163 1.00 92.62 96 ASP A N 1
ATOM 764 C CA . ASP A 1 96 ? -1.340 0.691 -21.597 1.00 92.62 96 ASP A CA 1
ATOM 765 C C . ASP A 1 96 ? -2.564 -0.160 -21.233 1.00 92.62 96 ASP A C 1
ATOM 767 O O . ASP A 1 96 ? -3.698 0.205 -21.549 1.00 92.62 96 ASP A O 1
ATOM 771 N N . SER A 1 97 ? -2.358 -1.291 -20.550 1.00 91.69 97 SER A N 1
ATOM 772 C CA . SER A 1 97 ? -3.455 -2.149 -20.122 1.00 91.69 97 SER A CA 1
ATOM 773 C C . SER A 1 97 ? -4.407 -1.394 -19.184 1.00 91.69 97 SER A C 1
ATOM 775 O O . SER A 1 97 ? -3.978 -0.686 -18.266 1.00 91.69 97 SER A O 1
ATOM 777 N N . ASP A 1 98 ? -5.719 -1.591 -19.362 1.00 90.25 98 ASP A N 1
ATOM 778 C CA . ASP A 1 98 ? -6.749 -0.941 -18.534 1.00 90.25 98 ASP A CA 1
ATOM 779 C C . ASP A 1 98 ? -6.533 -1.192 -17.030 1.00 90.25 98 ASP A C 1
ATOM 781 O O . ASP A 1 98 ? -6.831 -0.339 -16.192 1.00 90.25 98 ASP A O 1
ATOM 785 N N . LEU A 1 99 ? -5.995 -2.366 -16.679 1.00 87.06 99 LEU A N 1
ATOM 786 C CA . LEU A 1 99 ? -5.667 -2.733 -15.302 1.00 87.06 99 LEU A CA 1
ATOM 787 C C . LEU A 1 99 ? -4.533 -1.868 -14.744 1.00 87.06 99 LEU A C 1
ATOM 789 O O . LEU A 1 99 ? -4.633 -1.389 -13.615 1.00 87.06 99 LEU A O 1
ATOM 793 N N . THR A 1 100 ? -3.481 -1.654 -15.530 1.00 90.69 100 THR A N 1
ATOM 794 C CA . THR A 1 100 ? -2.295 -0.880 -15.143 1.00 90.69 100 THR A CA 1
ATOM 795 C C . THR A 1 100 ? -2.629 0.593 -15.014 1.00 90.69 100 THR A C 1
ATOM 797 O O . THR A 1 100 ? -2.352 1.196 -13.977 1.00 90.69 100 THR A O 1
ATOM 800 N N . VAL A 1 101 ? -3.304 1.158 -16.017 1.00 92.56 101 VAL A N 1
ATOM 801 C CA . VAL A 1 101 ? -3.732 2.562 -16.010 1.00 92.56 101 VAL A CA 1
ATOM 802 C C . VAL A 1 101 ? -4.630 2.843 -14.807 1.00 92.56 101 VAL A C 1
ATOM 804 O O . VAL A 1 101 ? -4.434 3.835 -14.099 1.00 92.56 101 VAL A O 1
ATOM 807 N N . LYS A 1 102 ? -5.579 1.941 -14.523 1.00 92.75 102 LYS A N 1
ATOM 808 C CA . LYS A 1 102 ? -6.455 2.066 -13.358 1.00 92.75 102 LYS A CA 1
ATOM 809 C C . LYS A 1 102 ? -5.682 1.967 -12.045 1.00 92.75 102 LYS A C 1
ATOM 811 O O . LYS A 1 102 ? -5.867 2.819 -11.185 1.00 92.75 102 LYS A O 1
ATOM 816 N N . LEU A 1 103 ? -4.796 0.981 -11.899 1.00 92.12 103 LEU A N 1
ATOM 817 C CA . LEU A 1 103 ? -3.994 0.807 -10.685 1.00 92.12 103 LEU A CA 1
ATOM 818 C C . LEU A 1 103 ? -3.129 2.041 -10.391 1.00 92.12 103 LEU A C 1
ATOM 820 O O . LEU A 1 103 ? -3.049 2.477 -9.245 1.00 92.12 103 LEU A O 1
ATOM 824 N N . VAL A 1 104 ? -2.494 2.616 -11.416 1.00 95.75 104 VAL A N 1
ATOM 825 C CA . VAL A 1 104 ? -1.689 3.839 -11.281 1.00 95.75 104 VAL A CA 1
ATOM 826 C C . VAL A 1 104 ? -2.562 5.016 -10.852 1.00 95.75 104 VAL A C 1
ATOM 828 O O . VAL A 1 104 ? -2.167 5.754 -9.951 1.00 95.75 104 VAL A O 1
ATOM 831 N N . SER A 1 105 ? -3.746 5.181 -11.453 1.00 95.56 105 SER A N 1
ATOM 832 C CA . SER A 1 105 ? -4.697 6.227 -11.057 1.00 95.56 105 SER A CA 1
ATOM 833 C C . SER A 1 105 ? -5.134 6.062 -9.602 1.00 95.56 105 SER A C 1
ATOM 835 O O . SER A 1 105 ? -4.958 6.982 -8.810 1.00 95.56 105 SER A O 1
ATOM 837 N N . ASP A 1 106 ? -5.609 4.872 -9.227 1.00 94.19 106 ASP A N 1
ATOM 838 C CA . ASP A 1 106 ? -6.108 4.584 -7.880 1.00 94.19 106 ASP A CA 1
ATOM 839 C C . ASP A 1 106 ? -5.007 4.781 -6.817 1.00 94.19 106 ASP A C 1
ATOM 841 O O . ASP A 1 106 ? -5.266 5.292 -5.725 1.00 94.19 106 ASP A O 1
ATOM 845 N N . ALA A 1 107 ? -3.759 4.410 -7.127 1.00 94.69 107 ALA A N 1
ATOM 846 C CA . ALA A 1 107 ? -2.623 4.600 -6.228 1.00 94.69 107 ALA A CA 1
ATOM 847 C C . ALA A 1 107 ? -2.229 6.081 -6.071 1.00 94.69 107 ALA A C 1
ATOM 849 O O . ALA A 1 107 ? -1.889 6.510 -4.963 1.00 94.69 107 ALA A O 1
ATOM 850 N N . LEU A 1 108 ? -2.279 6.865 -7.155 1.00 95.50 108 LEU A N 1
ATOM 851 C CA . LEU A 1 108 ? -2.025 8.310 -7.134 1.00 95.50 108 LEU A CA 1
ATOM 852 C C . LEU A 1 108 ? -3.106 9.066 -6.353 1.00 95.50 108 LEU A C 1
ATOM 854 O O . LEU A 1 108 ? -2.784 9.921 -5.524 1.00 95.50 108 LEU A O 1
ATOM 858 N N . ASP A 1 109 ? -4.371 8.712 -6.564 1.00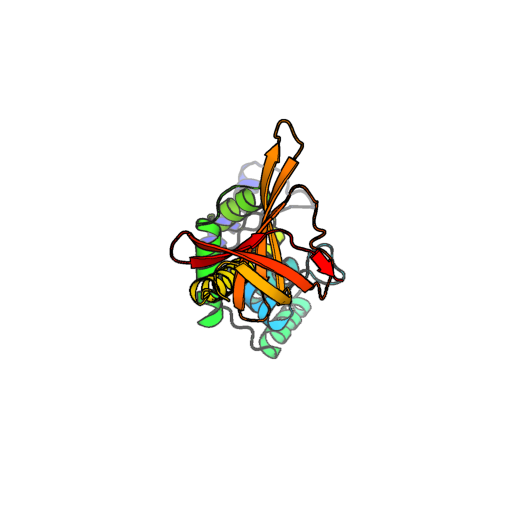 95.25 109 ASP A N 1
ATOM 859 C CA . ASP A 1 109 ? -5.491 9.291 -5.827 1.00 95.25 109 ASP A CA 1
ATOM 860 C C . ASP A 1 109 ? -5.362 8.957 -4.335 1.00 95.25 109 ASP A C 1
ATOM 862 O O . ASP A 1 109 ? -5.372 9.856 -3.491 1.00 95.25 109 ASP A O 1
ATOM 866 N N . TRP A 1 110 ? -5.083 7.692 -4.002 1.00 94.75 110 TRP A N 1
ATOM 867 C CA . TRP A 1 110 ? -4.893 7.255 -2.619 1.00 94.75 110 TRP A CA 1
ATOM 868 C C . TRP A 1 110 ? -3.786 8.016 -1.885 1.00 94.75 110 TRP A C 1
ATOM 870 O O . TRP A 1 110 ? -3.986 8.408 -0.732 1.00 94.75 110 TRP A O 1
ATOM 880 N N . VAL A 1 111 ? -2.620 8.231 -2.513 1.00 94.00 111 VAL A N 1
ATOM 881 C CA . VAL A 1 111 ? -1.515 8.961 -1.864 1.00 94.00 111 VAL A CA 1
ATOM 882 C C . VAL A 1 111 ? -1.835 10.445 -1.692 1.00 94.00 111 VAL A C 1
ATOM 884 O O . VAL A 1 111 ? -1.411 11.048 -0.704 1.00 94.00 111 VAL A O 1
ATOM 887 N N . SER A 1 112 ? -2.618 11.029 -2.603 1.00 92.25 112 SER A N 1
ATOM 888 C CA . SER A 1 112 ? -3.052 12.426 -2.505 1.00 92.25 112 SER A CA 1
ATOM 889 C C . SER A 1 112 ? -3.959 12.673 -1.291 1.00 92.25 112 SER A C 1
ATOM 891 O O . SER A 1 112 ? -3.860 13.723 -0.650 1.00 92.25 112 SER A O 1
ATOM 893 N N . GLU A 1 113 ? -4.761 11.672 -0.920 1.00 92.00 113 GLU A N 1
ATOM 894 C CA . GLU A 1 113 ? -5.688 11.700 0.215 1.00 92.00 113 GLU A CA 1
ATOM 895 C C . GLU A 1 113 ? -5.029 11.364 1.563 1.00 92.00 113 GLU A C 1
ATOM 897 O O . GLU A 1 113 ? -5.642 11.563 2.613 1.00 92.00 113 GLU A O 1
ATOM 902 N N . GLN A 1 114 ? -3.790 10.856 1.577 1.00 89.19 114 GLN A N 1
ATOM 903 C CA . GLN A 1 114 ? -3.133 10.507 2.837 1.00 89.19 114 GLN A CA 1
ATOM 904 C C . GLN A 1 114 ? -2.778 11.750 3.665 1.00 89.19 114 GLN A C 1
ATOM 906 O O . GLN A 1 114 ? -2.255 12.752 3.163 1.00 89.19 114 GLN A O 1
ATOM 911 N N . GLU A 1 115 ? -3.002 11.642 4.978 1.00 85.81 115 GLU A N 1
ATOM 912 C CA . GLU A 1 115 ? -2.511 12.611 5.955 1.00 85.81 115 GLU A CA 1
ATOM 913 C C . GLU A 1 115 ? -0.980 12.564 6.038 1.00 85.81 115 GLU A C 1
ATOM 915 O O . GLU A 1 115 ? -0.371 11.495 6.141 1.00 85.81 115 GLU A O 1
ATOM 920 N N . GLU A 1 116 ? -0.348 13.736 6.065 1.00 84.25 116 GLU A N 1
ATOM 921 C CA . GLU A 1 116 ? 1.110 13.900 6.119 1.00 84.25 116 GLU A CA 1
ATOM 922 C C . GLU A 1 116 ? 1.649 13.714 7.546 1.00 84.25 116 GLU A C 1
ATOM 924 O O . GLU A 1 116 ? 2.296 14.575 8.132 1.00 84.25 116 GLU A O 1
ATOM 929 N N . ASN A 1 117 ? 1.368 12.550 8.124 1.00 82.44 117 ASN A N 1
ATOM 930 C CA . ASN A 1 117 ? 1.770 12.172 9.480 1.00 82.44 117 ASN A CA 1
ATOM 931 C C . ASN A 1 117 ? 3.218 11.654 9.578 1.00 82.44 117 ASN A C 1
ATOM 933 O O . ASN A 1 117 ? 3.682 11.301 10.662 1.00 82.44 117 ASN A O 1
ATOM 937 N N . SER A 1 118 ? 3.929 11.573 8.452 1.00 86.69 118 SER A N 1
ATOM 938 C CA . SER A 1 118 ? 5.295 11.070 8.356 1.00 86.69 118 SER A CA 1
ATOM 939 C C . SER A 1 118 ? 6.039 11.755 7.217 1.00 86.69 118 SER A C 1
ATOM 941 O O . SER A 1 118 ? 5.483 11.939 6.133 1.00 86.69 118 SER A O 1
ATOM 943 N N . ASN A 1 119 ? 7.331 12.027 7.427 1.00 89.19 119 ASN A N 1
ATOM 944 C CA . ASN A 1 119 ? 8.234 12.538 6.390 1.00 89.19 119 ASN A CA 1
ATOM 945 C C . ASN A 1 119 ? 8.235 11.649 5.137 1.00 89.19 119 ASN A C 1
ATOM 947 O O . ASN A 1 119 ? 8.372 12.149 4.026 1.00 89.19 119 ASN A O 1
ATOM 951 N N . TYR A 1 120 ? 8.052 10.333 5.298 1.00 91.00 120 TYR A N 1
ATOM 952 C CA . TYR A 1 120 ? 7.949 9.414 4.165 1.00 91.00 120 TYR A CA 1
ATOM 953 C C . TYR A 1 120 ? 6.706 9.696 3.310 1.00 91.00 120 TYR A C 1
ATOM 955 O O . TYR A 1 120 ? 6.829 9.812 2.095 1.00 91.00 120 TYR A O 1
ATOM 963 N N . ILE A 1 121 ? 5.530 9.844 3.931 1.00 90.00 121 ILE A N 1
ATOM 964 C CA . ILE A 1 121 ? 4.274 10.116 3.213 1.00 90.00 121 ILE A CA 1
ATOM 965 C C . ILE A 1 121 ? 4.304 11.507 2.585 1.00 90.00 121 ILE A C 1
ATOM 967 O O . ILE A 1 121 ? 3.922 11.650 1.429 1.00 90.00 121 ILE A O 1
ATOM 971 N N . HIS A 1 122 ? 4.832 12.502 3.299 1.00 91.31 122 HIS A N 1
ATOM 972 C CA . HIS A 1 122 ? 5.036 13.843 2.756 1.00 91.31 122 HIS A CA 1
ATOM 973 C C . HIS A 1 122 ? 5.926 13.821 1.499 1.00 91.31 122 HIS A C 1
ATOM 975 O O . HIS A 1 122 ? 5.555 14.373 0.461 1.00 91.31 122 HIS A O 1
ATOM 981 N N . ASN A 1 123 ? 7.064 13.119 1.554 1.00 92.00 123 ASN A N 1
ATOM 982 C CA . ASN A 1 123 ? 7.971 12.986 0.412 1.00 92.00 123 ASN A CA 1
ATOM 983 C C . ASN A 1 123 ? 7.334 12.211 -0.745 1.00 92.00 123 ASN A C 1
ATOM 985 O O . ASN A 1 123 ? 7.476 12.619 -1.893 1.00 92.00 123 ASN A O 1
ATOM 989 N N . LEU A 1 124 ? 6.635 11.110 -0.458 1.00 92.75 124 LEU A N 1
ATOM 990 C CA . LEU A 1 124 ? 5.963 10.297 -1.470 1.00 92.75 124 LEU A CA 1
ATOM 991 C C . LEU A 1 124 ? 4.871 11.100 -2.185 1.00 92.75 124 LEU A C 1
ATOM 993 O O . LEU A 1 124 ? 4.838 11.134 -3.410 1.00 92.75 124 LEU A O 1
ATOM 997 N N . LYS A 1 125 ? 4.030 11.808 -1.428 1.00 93.62 125 LYS A N 1
ATOM 998 C CA . LYS A 1 125 ? 2.964 12.665 -1.957 1.00 93.62 125 LYS A CA 1
ATOM 999 C C . LYS A 1 125 ? 3.516 13.812 -2.799 1.00 93.62 125 LYS A C 1
ATOM 1001 O O . LYS A 1 125 ? 3.014 14.064 -3.889 1.00 93.62 125 LYS A O 1
ATOM 1006 N N . THR A 1 126 ? 4.578 14.464 -2.326 1.00 91.75 126 THR A N 1
ATOM 1007 C CA . THR A 1 126 ? 5.263 15.531 -3.073 1.00 91.75 126 THR A CA 1
ATOM 1008 C C . THR A 1 126 ? 5.901 14.999 -4.352 1.00 91.75 126 THR A C 1
ATOM 1010 O O . THR A 1 126 ? 5.832 15.648 -5.385 1.00 91.75 126 THR A O 1
ATOM 1013 N N . ALA A 1 127 ? 6.512 13.816 -4.314 1.00 91.62 127 ALA A N 1
ATOM 1014 C CA . ALA A 1 127 ? 7.116 13.200 -5.490 1.00 91.62 127 ALA A CA 1
ATOM 1015 C C . ALA A 1 127 ? 6.054 12.822 -6.536 1.00 91.62 127 ALA A C 1
ATOM 1017 O O . ALA A 1 127 ? 6.195 13.156 -7.709 1.00 91.62 127 ALA A O 1
ATOM 1018 N N . CYS A 1 128 ? 4.964 12.181 -6.109 1.00 92.19 128 CYS A N 1
ATOM 1019 C CA . CYS A 1 128 ? 3.884 11.737 -6.989 1.00 92.19 128 CYS A CA 1
ATOM 1020 C C . CYS A 1 128 ? 3.032 12.880 -7.567 1.00 92.19 128 CYS A C 1
ATOM 1022 O O . CYS A 1 128 ? 2.353 12.662 -8.567 1.00 92.19 128 CYS A O 1
ATOM 1024 N N . SER A 1 129 ? 3.054 14.080 -6.974 1.00 91.75 129 SER A N 1
ATOM 1025 C CA . SER A 1 129 ? 2.331 15.247 -7.500 1.00 91.75 129 SER A CA 1
ATOM 1026 C C . SER A 1 129 ? 3.065 15.970 -8.634 1.00 91.75 129 SER A C 1
ATOM 1028 O O . SER A 1 129 ? 2.458 16.774 -9.342 1.00 91.75 129 SER A O 1
ATOM 1030 N N . LEU A 1 130 ? 4.357 15.690 -8.827 1.00 91.12 130 LEU A N 1
ATOM 1031 C CA . LEU A 1 130 ? 5.149 16.261 -9.913 1.00 91.12 130 LEU A CA 1
ATOM 1032 C C . LEU A 1 130 ? 4.869 15.539 -11.234 1.00 91.12 130 LEU A C 1
ATOM 1034 O O . LEU A 1 130 ? 4.733 14.318 -11.280 1.00 91.12 130 LEU A O 1
ATOM 1038 N N . GLU A 1 131 ? 4.863 16.293 -12.334 1.00 90.62 131 GLU A N 1
ATOM 1039 C CA . GLU A 1 131 ? 4.682 15.744 -13.687 1.00 90.62 131 GLU A CA 1
ATOM 1040 C C . GLU A 1 131 ? 5.860 14.860 -14.128 1.00 90.62 131 GLU A C 1
ATOM 1042 O O . GLU A 1 131 ? 5.672 13.899 -14.874 1.00 90.62 131 GLU A O 1
ATOM 1047 N N . TYR A 1 132 ? 7.059 15.149 -13.614 1.00 89.12 132 TYR A N 1
ATOM 1048 C CA . TYR A 1 132 ? 8.282 14.426 -13.942 1.00 89.12 132 TYR A CA 1
ATOM 1049 C C . TYR A 1 132 ? 8.975 13.880 -12.695 1.00 89.12 132 TYR A C 1
ATOM 1051 O O . TYR A 1 132 ? 9.164 14.585 -11.699 1.00 89.12 132 TYR A O 1
ATOM 1059 N N . VAL A 1 133 ? 9.448 12.642 -12.804 1.00 86.88 133 VAL A N 1
ATOM 1060 C CA . VAL A 1 133 ? 10.283 11.978 -11.811 1.00 86.88 133 VAL A CA 1
ATOM 1061 C C . VAL A 1 133 ? 11.616 12.703 -11.711 1.00 86.88 133 VAL A C 1
ATOM 1063 O O . VAL A 1 133 ? 12.403 12.732 -12.657 1.00 86.88 133 VAL A O 1
ATOM 1066 N N . LYS A 1 134 ? 11.890 13.253 -10.528 1.00 80.56 134 LYS A N 1
ATOM 1067 C CA . LYS A 1 134 ? 13.176 13.865 -10.194 1.00 80.56 134 LYS A CA 1
ATOM 1068 C C . LYS A 1 134 ? 13.994 12.929 -9.305 1.00 80.56 134 LYS A C 1
ATOM 1070 O O . LYS A 1 134 ? 13.806 12.887 -8.090 1.00 80.56 134 LYS A O 1
ATOM 1075 N N . GLY A 1 135 ? 14.944 12.206 -9.893 1.00 79.38 135 GLY A N 1
ATOM 1076 C CA . GLY A 1 135 ? 15.886 11.380 -9.133 1.00 79.38 135 GLY A CA 1
ATOM 1077 C C . GLY A 1 135 ? 15.245 10.119 -8.548 1.00 79.38 135 GLY A C 1
ATOM 1078 O O . GLY A 1 135 ? 14.863 9.251 -9.310 1.00 79.38 135 GLY A O 1
ATOM 1079 N N . ASN A 1 136 ? 15.198 9.989 -7.217 1.00 85.31 136 ASN A N 1
ATOM 1080 C CA . ASN A 1 136 ? 14.930 8.764 -6.438 1.00 85.31 136 ASN A CA 1
ATOM 1081 C C . ASN A 1 136 ? 13.744 7.890 -6.926 1.00 85.31 136 ASN A C 1
ATOM 1083 O O . ASN A 1 136 ? 12.673 7.876 -6.323 1.00 85.31 136 ASN A O 1
ATOM 1087 N N . PHE A 1 137 ? 13.975 7.091 -7.968 1.00 91.25 137 PHE A N 1
ATOM 1088 C CA . PHE A 1 137 ? 13.024 6.166 -8.592 1.00 91.25 137 PHE A CA 1
ATOM 1089 C C . PHE A 1 137 ? 12.470 5.112 -7.618 1.00 91.25 137 PHE A C 1
ATOM 1091 O O . PHE A 1 137 ? 11.345 4.636 -7.786 1.00 91.25 137 PHE A O 1
ATOM 1098 N N . GLY A 1 138 ? 13.237 4.780 -6.572 1.00 90.56 138 GLY A N 1
ATOM 1099 C CA . GLY A 1 138 ? 12.830 3.870 -5.500 1.00 90.56 138 GLY A CA 1
ATOM 1100 C C . GLY A 1 138 ? 11.659 4.397 -4.673 1.00 90.56 138 GLY A C 1
ATOM 1101 O O . GLY A 1 138 ? 10.787 3.619 -4.292 1.00 90.56 138 GLY A O 1
ATOM 1102 N N . LEU A 1 139 ? 11.595 5.713 -4.447 1.00 93.19 139 LEU A N 1
ATOM 1103 C CA . LEU A 1 139 ? 10.485 6.341 -3.729 1.00 93.19 139 LEU A CA 1
ATOM 1104 C C . LEU A 1 139 ? 9.169 6.175 -4.498 1.00 93.19 139 LEU A C 1
ATOM 1106 O O . LEU A 1 139 ? 8.184 5.714 -3.932 1.00 93.19 139 LEU A O 1
ATOM 1110 N N . TYR A 1 140 ? 9.170 6.455 -5.799 1.00 94.50 140 TYR A N 1
ATOM 1111 C CA . TYR A 1 140 ? 7.998 6.266 -6.659 1.00 94.50 140 TYR A CA 1
ATOM 1112 C C . TYR A 1 140 ? 7.592 4.790 -6.710 1.00 94.50 140 TYR A C 1
ATOM 1114 O O . TYR A 1 140 ? 6.417 4.468 -6.570 1.00 94.50 140 TYR A O 1
ATOM 1122 N N . ALA A 1 141 ? 8.566 3.876 -6.815 1.00 94.12 141 ALA A N 1
ATOM 1123 C CA . ALA A 1 141 ? 8.283 2.444 -6.814 1.00 94.12 141 ALA A CA 1
ATOM 1124 C C . ALA A 1 141 ? 7.652 1.952 -5.501 1.00 94.12 141 ALA A C 1
ATOM 1126 O O . ALA A 1 141 ? 6.839 1.029 -5.511 1.00 94.12 141 ALA A O 1
ATOM 1127 N N . SER A 1 142 ? 7.975 2.590 -4.372 1.00 93.81 142 SER A N 1
ATOM 1128 C CA . SER A 1 142 ? 7.382 2.264 -3.072 1.00 93.81 142 SER A CA 1
ATOM 1129 C C . SER A 1 142 ? 5.921 2.704 -2.898 1.00 93.81 142 SER A C 1
ATOM 1131 O O . SER A 1 142 ? 5.307 2.336 -1.892 1.00 93.81 142 SER A O 1
ATOM 1133 N N . LEU A 1 143 ? 5.342 3.419 -3.873 1.00 95.25 143 LEU A N 1
ATOM 1134 C CA . LEU A 1 143 ? 3.924 3.785 -3.885 1.00 95.25 143 LEU A CA 1
ATOM 1135 C C . LEU A 1 143 ? 3.020 2.548 -3.818 1.00 95.25 143 LEU A C 1
ATOM 1137 O O . LEU A 1 143 ? 2.186 2.460 -2.925 1.00 95.25 143 LEU A O 1
ATOM 1141 N N . PHE A 1 144 ? 3.222 1.571 -4.703 1.00 94.81 144 PHE A N 1
ATOM 1142 C CA . PHE A 1 144 ? 2.375 0.376 -4.800 1.00 94.81 144 PHE A CA 1
ATOM 1143 C C . PHE A 1 144 ? 2.354 -0.477 -3.525 1.00 94.81 144 PHE A C 1
ATOM 1145 O O . PHE A 1 144 ? 1.275 -0.698 -2.984 1.00 94.81 144 PHE A O 1
ATOM 1152 N N . PRO A 1 145 ? 3.496 -0.875 -2.930 1.00 91.56 145 PRO A N 1
ATOM 1153 C CA . PRO A 1 145 ? 3.447 -1.613 -1.673 1.00 91.56 145 PRO A CA 1
ATOM 1154 C C . PRO A 1 145 ? 2.903 -0.766 -0.509 1.00 91.56 145 PRO A C 1
ATOM 1156 O O . PRO A 1 145 ? 2.455 -1.324 0.492 1.00 91.56 145 PRO A O 1
ATOM 1159 N N . ALA A 1 146 ? 2.968 0.570 -0.573 1.00 91.69 146 ALA A N 1
ATOM 1160 C CA . ALA A 1 146 ? 2.303 1.428 0.408 1.00 91.69 146 ALA A CA 1
ATOM 1161 C C . ALA A 1 146 ? 0.780 1.445 0.208 1.00 91.69 146 ALA A C 1
ATOM 1163 O O . ALA A 1 146 ? 0.054 1.324 1.197 1.00 91.69 146 ALA A O 1
ATOM 1164 N N . TYR A 1 147 ? 0.326 1.521 -1.043 1.00 93.12 147 TYR A N 1
ATOM 1165 C CA . TYR A 1 147 ? -1.071 1.431 -1.448 1.00 93.12 147 TYR A CA 1
ATOM 1166 C C . TYR A 1 147 ? -1.692 0.092 -1.037 1.00 93.12 147 TYR A C 1
ATOM 1168 O O . TYR A 1 147 ? -2.691 0.092 -0.320 1.00 93.12 147 TYR A O 1
ATOM 1176 N N . ASP A 1 148 ? -1.045 -1.037 -1.344 1.00 87.88 148 ASP A N 1
ATOM 1177 C CA . ASP A 1 148 ? -1.516 -2.379 -0.971 1.00 87.88 148 ASP A CA 1
ATOM 1178 C C . ASP A 1 148 ? -1.686 -2.518 0.546 1.00 87.88 148 ASP A C 1
ATOM 1180 O O . ASP A 1 148 ? -2.733 -2.940 1.038 1.00 87.88 148 ASP A O 1
ATOM 1184 N N . ARG A 1 149 ? -0.695 -2.066 1.329 1.00 87.94 149 ARG A N 1
ATOM 1185 C CA . ARG A 1 149 ? -0.803 -2.038 2.799 1.00 87.94 149 ARG A CA 1
ATOM 1186 C C . ARG A 1 149 ? -1.929 -1.122 3.280 1.00 87.94 149 ARG A C 1
ATOM 1188 O O . ARG A 1 149 ? -2.565 -1.412 4.296 1.00 87.94 149 ARG A O 1
ATOM 1195 N N . GLY A 1 150 ? -2.159 -0.007 2.591 1.00 85.88 150 GLY A N 1
ATOM 1196 C CA . GLY A 1 150 ? -3.267 0.908 2.851 1.00 85.88 150 GLY A CA 1
ATOM 1197 C C . GLY A 1 150 ? -4.622 0.240 2.627 1.00 85.88 150 GLY A C 1
ATOM 1198 O O . GLY A 1 150 ? -5.487 0.298 3.506 1.00 85.88 150 GLY A O 1
ATOM 1199 N N . LEU A 1 151 ? -4.782 -0.452 1.498 1.00 85.19 151 LEU A N 1
ATOM 1200 C CA . LEU A 1 151 ? -5.971 -1.232 1.168 1.00 85.19 151 LEU A CA 1
ATOM 1201 C C . LEU A 1 151 ? -6.204 -2.353 2.174 1.00 85.19 151 LEU A C 1
ATOM 1203 O O . LEU A 1 151 ? -7.300 -2.449 2.720 1.00 85.19 151 LEU A O 1
ATOM 1207 N N . GLU A 1 152 ? -5.182 -3.149 2.494 1.00 81.75 152 GLU A N 1
ATOM 1208 C CA . GLU A 1 152 ? -5.282 -4.200 3.507 1.00 81.75 152 GLU A CA 1
ATOM 1209 C C . GLU A 1 152 ? -5.723 -3.641 4.858 1.00 81.75 152 GLU A C 1
ATOM 1211 O O . GLU A 1 152 ? -6.565 -4.229 5.537 1.00 81.75 152 GLU A O 1
ATOM 1216 N N . ARG A 1 153 ? -5.175 -2.493 5.269 1.00 77.81 153 ARG A N 1
ATOM 1217 C CA . ARG A 1 153 ? -5.544 -1.846 6.530 1.00 77.81 153 ARG A CA 1
ATOM 1218 C C . ARG A 1 153 ? -7.002 -1.401 6.518 1.00 77.81 153 ARG A C 1
ATOM 1220 O O . ARG A 1 153 ? -7.691 -1.575 7.522 1.00 77.81 153 ARG A O 1
ATOM 1227 N N . THR A 1 154 ? -7.476 -0.838 5.412 1.00 77.31 154 THR A N 1
ATOM 1228 C CA . THR A 1 154 ? -8.870 -0.408 5.252 1.00 77.31 154 THR A CA 1
ATOM 1229 C C . THR A 1 154 ? -9.819 -1.601 5.180 1.00 77.31 154 THR A C 1
ATOM 1231 O O . THR A 1 154 ? -10.837 -1.595 5.864 1.00 77.31 154 THR A O 1
ATOM 1234 N N . ALA A 1 155 ? -9.461 -2.657 4.450 1.00 74.44 155 ALA A N 1
ATOM 1235 C CA . ALA A 1 155 ? -10.228 -3.894 4.358 1.00 74.44 155 ALA A CA 1
ATOM 1236 C C . ALA A 1 155 ? -10.320 -4.605 5.714 1.00 74.44 155 ALA A C 1
ATOM 1238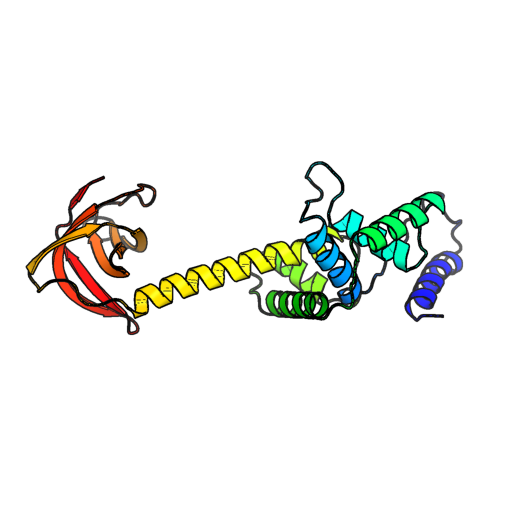 O O . ALA A 1 155 ? -11.415 -4.957 6.137 1.00 74.44 155 ALA A O 1
ATOM 1239 N N . LYS A 1 156 ? -9.205 -4.728 6.450 1.00 73.12 156 LYS A N 1
ATOM 1240 C CA . LYS A 1 156 ? -9.191 -5.263 7.824 1.00 73.12 156 LYS A CA 1
ATOM 1241 C C . LYS A 1 156 ? -10.067 -4.424 8.755 1.00 73.12 156 LYS A C 1
ATOM 1243 O O . LYS A 1 156 ? -10.856 -4.979 9.510 1.00 73.12 156 LYS A O 1
ATOM 1248 N N . ARG A 1 157 ? -9.979 -3.089 8.683 1.00 73.56 157 ARG A N 1
ATOM 1249 C CA . ARG A 1 157 ? -10.845 -2.185 9.463 1.00 73.56 157 ARG A CA 1
ATOM 1250 C C . ARG A 1 157 ? -12.320 -2.364 9.116 1.00 73.56 157 ARG A C 1
ATOM 1252 O O . ARG A 1 157 ? -13.134 -2.412 10.027 1.00 73.56 157 ARG A O 1
ATOM 1259 N N . LYS A 1 158 ? -12.654 -2.468 7.830 1.00 76.38 158 LYS A N 1
ATOM 1260 C CA . LYS A 1 158 ? -14.026 -2.676 7.368 1.00 76.38 158 LYS A CA 1
ATOM 1261 C C . LYS A 1 158 ? -14.561 -4.036 7.810 1.00 76.38 158 LYS A C 1
ATOM 1263 O O . LYS A 1 158 ? -15.630 -4.074 8.387 1.00 76.38 158 LYS A O 1
ATOM 1268 N N . ALA A 1 159 ? -13.792 -5.112 7.650 1.00 74.62 159 ALA A N 1
ATOM 1269 C CA . ALA A 1 159 ? -14.183 -6.444 8.107 1.00 74.62 159 ALA A CA 1
ATOM 1270 C C . ALA A 1 159 ? -14.451 -6.478 9.620 1.00 74.62 159 ALA A C 1
ATOM 1272 O O . ALA A 1 159 ? -15.447 -7.043 10.057 1.00 74.62 159 ALA A O 1
ATOM 1273 N N . VAL A 1 160 ? -13.603 -5.818 10.418 1.00 76.44 160 VAL A N 1
ATOM 1274 C CA . VAL A 1 160 ? -13.837 -5.666 11.861 1.00 76.44 160 VAL A CA 1
ATOM 1275 C C . VAL A 1 160 ? -15.117 -4.871 12.132 1.00 76.44 160 VAL A C 1
ATOM 1277 O O . VAL A 1 160 ? -15.915 -5.291 12.959 1.00 76.44 160 VAL A O 1
ATOM 1280 N N . LEU A 1 161 ? -15.354 -3.760 11.429 1.00 77.62 161 LEU A N 1
ATOM 1281 C CA . LEU A 1 161 ? -16.586 -2.977 11.578 1.00 77.62 161 LEU A CA 1
ATOM 1282 C C . LEU A 1 161 ? -17.840 -3.755 11.163 1.00 77.62 161 LEU A C 1
ATOM 1284 O O . LEU A 1 161 ? -18.857 -3.631 11.833 1.00 77.62 161 LEU A O 1
ATOM 1288 N N . ASP A 1 162 ? -17.773 -4.554 10.101 1.00 77.56 162 ASP A N 1
ATOM 1289 C CA . ASP A 1 162 ? -18.894 -5.362 9.617 1.00 77.56 162 ASP A CA 1
ATOM 1290 C C . ASP A 1 162 ? -19.253 -6.450 10.646 1.00 77.56 162 ASP A C 1
ATOM 1292 O O . ASP A 1 162 ? -20.427 -6.620 10.977 1.00 77.56 162 ASP A O 1
ATOM 1296 N N . ILE A 1 163 ? -18.246 -7.117 11.233 1.00 77.75 163 ILE A N 1
ATOM 1297 C CA . ILE A 1 163 ? -18.443 -8.043 12.363 1.00 77.75 163 ILE A CA 1
ATOM 1298 C C . ILE A 1 163 ? -19.098 -7.301 13.532 1.00 77.75 163 ILE A C 1
ATOM 1300 O O . ILE A 1 163 ? -20.123 -7.736 14.052 1.00 77.75 163 ILE A O 1
ATOM 1304 N N . GLU A 1 164 ? -18.556 -6.141 13.906 1.00 79.62 164 GLU A N 1
ATOM 1305 C CA . GLU A 1 164 ? -19.088 -5.336 15.005 1.00 79.62 164 GLU A CA 1
ATOM 1306 C C . GLU A 1 164 ? -20.535 -4.881 14.764 1.00 79.62 164 GLU A C 1
ATOM 1308 O O . GLU A 1 164 ? -21.329 -4.878 15.698 1.00 79.62 164 GLU A O 1
ATOM 1313 N N . GLN A 1 165 ? -20.911 -4.523 13.535 1.00 80.19 165 GLN A N 1
ATOM 1314 C CA . GLN A 1 165 ? -22.284 -4.131 13.196 1.00 80.19 165 GLN A CA 1
ATOM 1315 C C . GLN A 1 165 ? -23.269 -5.301 13.246 1.00 80.19 165 GLN A C 1
ATOM 1317 O O . GLN A 1 165 ? -24.445 -5.084 13.525 1.00 80.19 165 GLN A O 1
ATOM 1322 N N . SER A 1 166 ? -22.801 -6.526 13.001 1.00 82.69 166 SER A N 1
ATOM 1323 C CA . SER A 1 166 ? -23.617 -7.740 13.124 1.00 82.69 166 SER A CA 1
ATOM 1324 C C . SER A 1 166 ? -23.756 -8.263 14.560 1.00 82.69 166 SER A C 1
ATOM 1326 O O . SER A 1 166 ? -24.444 -9.256 14.780 1.00 82.69 166 SER A O 1
ATOM 1328 N N . SER A 1 167 ? -23.111 -7.602 15.527 1.00 85.75 167 SER A N 1
ATOM 1329 C CA . SER A 1 167 ? -23.121 -7.997 16.935 1.00 85.75 167 SER A CA 1
ATOM 1330 C C . SER A 1 167 ? -24.519 -7.919 17.545 1.00 85.75 167 SER A C 1
ATOM 1332 O O . SER A 1 167 ? -25.238 -6.932 17.372 1.00 85.75 167 SER A O 1
ATOM 1334 N N . GLU A 1 168 ? -24.863 -8.927 18.340 1.00 88.56 168 GLU A N 1
ATOM 1335 C CA . GLU A 1 168 ? -26.092 -9.009 19.124 1.00 88.56 168 GLU A CA 1
ATOM 1336 C C . GLU A 1 168 ? -25.799 -9.110 20.630 1.00 88.56 168 GLU A C 1
ATOM 1338 O O . GLU A 1 168 ? -24.669 -9.351 21.067 1.00 88.56 168 GLU A O 1
ATOM 1343 N N . TYR A 1 169 ? -26.825 -8.883 21.455 1.00 90.69 169 TYR A N 1
ATOM 1344 C CA . TYR A 1 169 ? -26.712 -9.088 22.901 1.00 90.69 169 TYR A CA 1
ATOM 1345 C C . TYR A 1 169 ? -26.655 -10.581 23.227 1.00 90.69 169 TYR A C 1
ATOM 1347 O O . TYR A 1 169 ? -27.424 -11.369 22.676 1.00 90.69 169 TYR A O 1
ATOM 1355 N N . VAL A 1 170 ? -25.758 -10.967 24.138 1.00 88.44 170 VAL A N 1
ATOM 1356 C CA . VAL A 1 170 ? -25.535 -12.374 24.490 1.00 88.44 170 VAL A CA 1
ATOM 1357 C C . VAL A 1 170 ? -25.779 -12.607 25.975 1.00 88.44 170 VAL A C 1
ATOM 1359 O O . VAL A 1 170 ? -25.065 -12.075 26.824 1.00 88.44 170 VAL A O 1
ATOM 1362 N N . GLY A 1 171 ? -26.739 -13.489 26.263 1.00 87.88 171 GLY A N 1
ATOM 1363 C CA . GLY A 1 171 ? -27.186 -13.815 27.619 1.00 87.88 171 GLY A CA 1
ATOM 1364 C C . GLY A 1 171 ? -28.160 -12.784 28.188 1.00 87.88 171 GLY A C 1
ATOM 1365 O O . GLY A 1 171 ? -28.413 -11.748 27.583 1.00 87.88 171 GLY A O 1
ATOM 1366 N N . GLU A 1 172 ? -28.720 -13.077 29.357 1.00 88.81 172 GLU A N 1
ATOM 1367 C CA . GLU A 1 172 ? -29.520 -12.131 30.135 1.00 88.81 172 GLU A CA 1
ATOM 1368 C C . GLU A 1 172 ? -28.664 -11.427 31.196 1.00 88.81 172 GLU A C 1
ATOM 1370 O O . GLU A 1 172 ? -27.595 -11.896 31.595 1.00 88.81 172 GLU A O 1
ATOM 1375 N N . ILE A 1 173 ? -29.131 -10.286 31.705 1.00 91.38 173 ILE A N 1
ATOM 1376 C CA . ILE A 1 173 ? -28.427 -9.578 32.782 1.00 91.38 173 ILE A CA 1
ATOM 1377 C C . ILE A 1 1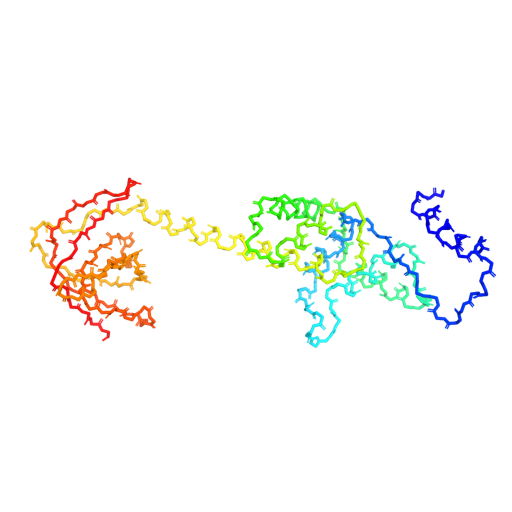73 ? -28.318 -10.492 34.012 1.00 91.38 173 ILE A C 1
ATOM 1379 O O . ILE A 1 173 ? -29.318 -10.970 34.539 1.00 91.38 173 ILE A O 1
ATOM 1383 N N . SER A 1 174 ? -27.102 -10.629 34.544 1.00 90.94 174 SER A N 1
ATOM 1384 C CA . SER A 1 174 ? -26.676 -11.551 35.612 1.00 90.94 174 SER A CA 1
ATOM 1385 C C . SER A 1 174 ? -26.342 -12.981 35.178 1.00 90.94 174 SER A C 1
ATOM 1387 O O . SER A 1 174 ? -25.874 -13.755 36.021 1.00 90.94 174 SER A O 1
ATOM 1389 N N . ASP A 1 175 ? -26.469 -13.326 33.895 1.00 91.19 175 ASP A N 1
ATOM 1390 C CA . ASP A 1 175 ? -26.045 -14.635 33.398 1.00 91.19 175 ASP A CA 1
ATOM 1391 C C . ASP A 1 175 ? -24.530 -14.779 33.410 1.00 91.19 175 ASP A C 1
ATOM 1393 O O . ASP A 1 175 ? -23.775 -13.836 33.164 1.00 91.19 175 ASP A O 1
ATOM 1397 N N . ARG A 1 176 ? -24.060 -15.995 33.687 1.00 91.38 176 ARG A N 1
ATOM 1398 C CA . ARG A 1 176 ? -22.640 -16.333 33.620 1.00 91.38 176 ARG A CA 1
ATOM 1399 C C . ARG A 1 176 ? -22.337 -17.004 32.287 1.00 91.38 176 ARG A C 1
ATOM 1401 O O . ARG A 1 176 ? -22.787 -18.121 32.055 1.00 91.38 176 ARG A O 1
ATOM 1408 N N . ILE A 1 177 ? -21.530 -16.347 31.459 1.00 92.00 177 ILE A N 1
ATOM 1409 C CA . ILE A 1 177 ? -21.194 -16.804 30.108 1.00 92.00 177 ILE A CA 1
ATOM 1410 C C . ILE A 1 177 ? -19.687 -17.009 29.943 1.00 92.00 177 ILE A C 1
ATOM 1412 O O . ILE A 1 177 ? -18.876 -16.372 30.623 1.00 92.00 177 ILE A O 1
ATOM 1416 N N . THR A 1 178 ? -19.317 -17.896 29.021 1.00 91.12 178 THR A N 1
ATOM 1417 C CA . THR A 1 178 ? -17.930 -18.136 28.609 1.00 91.12 178 THR A CA 1
ATOM 1418 C C . THR A 1 178 ? -17.776 -17.741 27.148 1.00 91.12 178 THR A C 1
ATOM 1420 O O . THR A 1 178 ? -18.406 -18.326 26.273 1.00 91.12 178 THR A O 1
ATOM 1423 N N . VAL A 1 179 ? -16.919 -16.757 26.896 1.00 88.69 179 VAL A N 1
ATOM 1424 C CA . VAL A 1 179 ? -16.632 -16.207 25.572 1.00 88.69 179 VAL A CA 1
ATOM 1425 C C . VAL A 1 179 ? -15.280 -16.730 25.107 1.00 88.69 179 VAL A C 1
ATOM 1427 O O . VAL A 1 179 ? -14.278 -16.565 25.802 1.00 88.69 179 VAL A O 1
ATOM 1430 N N . LYS A 1 180 ? -15.240 -17.345 23.924 1.00 89.44 180 LYS A N 1
ATOM 1431 C CA . LYS A 1 180 ? -13.980 -17.644 23.229 1.00 89.44 180 LYS A CA 1
ATOM 1432 C C . LYS A 1 180 ? -13.523 -16.383 22.508 1.00 89.44 180 LYS A C 1
ATOM 1434 O O . LYS A 1 180 ? -14.283 -15.859 21.697 1.00 89.44 180 LYS A O 1
ATOM 1439 N N . VAL A 1 181 ? -12.336 -15.878 22.822 1.00 87.00 181 VAL A N 1
ATOM 1440 C CA . VAL A 1 181 ? -11.830 -14.610 22.287 1.00 87.00 181 VAL A CA 1
ATOM 1441 C C . VAL A 1 181 ? -11.240 -14.843 20.902 1.00 87.00 181 VAL A C 1
ATOM 1443 O O . VAL A 1 181 ? -10.380 -15.698 20.727 1.00 87.00 181 VAL A O 1
ATOM 1446 N N . GLN A 1 182 ? -11.696 -14.06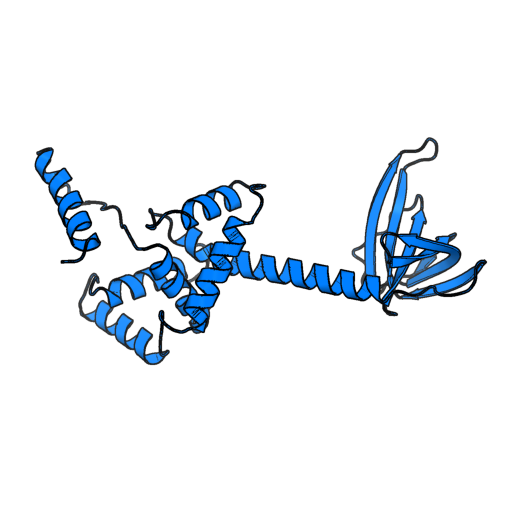4 19.924 1.00 85.19 182 GLN A N 1
ATOM 1447 C CA . GLN A 1 182 ? -11.053 -13.951 18.616 1.00 85.19 182 GLN A CA 1
ATOM 1448 C C . GLN A 1 182 ? -10.058 -12.785 18.595 1.00 85.19 182 GLN A C 1
ATOM 1450 O O . GLN A 1 182 ? -8.988 -12.888 18.010 1.00 85.19 182 GLN A O 1
ATOM 1455 N N . SER A 1 183 ? -10.414 -11.661 19.219 1.00 84.00 183 SER A N 1
ATOM 1456 C CA . SER A 1 183 ? -9.553 -10.482 19.320 1.00 84.00 183 SER A CA 1
ATOM 1457 C C . SER A 1 183 ? -9.869 -9.720 20.600 1.00 84.00 183 SER A C 1
ATOM 1459 O O . SER A 1 183 ? -11.037 -9.521 20.935 1.00 84.00 183 SER A O 1
ATOM 1461 N N . VAL A 1 184 ? -8.843 -9.215 21.282 1.00 85.25 184 VAL A N 1
ATOM 1462 C CA . VAL A 1 184 ? -8.978 -8.323 22.440 1.00 85.25 184 VAL A CA 1
ATOM 1463 C C . VAL A 1 184 ? -8.188 -7.044 22.196 1.00 85.25 184 VAL A C 1
ATOM 1465 O O . VAL A 1 184 ? -7.087 -7.071 21.660 1.00 85.25 184 VAL A O 1
ATOM 1468 N N . LYS A 1 185 ? -8.766 -5.896 22.549 1.00 84.44 185 LYS A N 1
ATOM 1469 C CA . LYS A 1 185 ? -8.103 -4.599 22.421 1.00 84.44 185 LYS A CA 1
ATOM 1470 C C . LYS A 1 185 ? -8.438 -3.704 23.601 1.00 84.44 185 LYS A C 1
ATOM 1472 O O . LYS A 1 185 ? -9.612 -3.502 23.915 1.00 84.44 185 LYS A O 1
ATOM 1477 N N . CYS A 1 186 ? -7.421 -3.106 24.214 1.00 83.44 186 CYS A N 1
ATOM 1478 C CA . CYS A 1 186 ? -7.627 -2.024 25.173 1.00 83.44 186 CYS A CA 1
ATOM 1479 C C . CYS A 1 186 ? -8.100 -0.765 24.424 1.00 83.44 186 CYS A C 1
ATOM 1481 O O . CYS A 1 186 ? -7.406 -0.249 23.548 1.00 83.44 186 CYS A O 1
ATOM 1483 N N . VAL A 1 187 ? -9.313 -0.299 24.721 1.00 82.88 187 VAL A N 1
ATOM 1484 C CA . VAL A 1 187 ? -9.920 0.885 24.089 1.00 82.88 187 VAL A CA 1
ATOM 1485 C C . VAL A 1 187 ? -9.436 2.161 24.762 1.00 82.88 187 VAL A C 1
ATOM 1487 O O . VAL A 1 187 ? -9.185 3.159 24.093 1.00 82.88 187 VAL A O 1
ATOM 1490 N N . THR A 1 188 ? -9.347 2.138 26.088 1.00 80.19 188 THR A N 1
ATOM 1491 C CA . THR A 1 188 ? -8.905 3.271 26.897 1.00 80.19 188 THR A CA 1
ATOM 1492 C C . THR A 1 188 ? -8.503 2.789 28.286 1.00 80.19 188 THR A C 1
ATOM 1494 O O . THR A 1 188 ? -8.996 1.763 28.769 1.00 80.19 188 THR A O 1
ATOM 1497 N N . SER A 1 189 ? -7.632 3.550 28.935 1.00 83.38 189 SER A N 1
ATOM 1498 C CA . SER A 1 189 ? -7.254 3.361 30.328 1.00 83.38 189 SER A CA 1
ATOM 1499 C C . SER A 1 189 ? -7.087 4.710 31.010 1.00 83.38 189 SER A C 1
ATOM 1501 O O . SER A 1 189 ? -6.618 5.663 30.388 1.00 83.38 189 SER A O 1
ATOM 1503 N N . TRP A 1 190 ? -7.439 4.791 32.288 1.00 83.94 190 TRP A N 1
ATOM 1504 C CA . TRP A 1 190 ? -7.241 5.993 33.096 1.00 83.94 190 TRP A CA 1
ATOM 1505 C C . TRP A 1 190 ? -6.838 5.629 34.522 1.00 83.94 190 TRP A C 1
ATOM 1507 O O . TRP A 1 190 ? -7.148 4.544 35.020 1.00 83.94 190 TRP A O 1
ATOM 1517 N N . GLU A 1 191 ? -6.139 6.547 35.177 1.00 80.00 191 GLU A N 1
ATOM 1518 C CA . GLU A 1 191 ? -5.738 6.410 36.571 1.00 80.00 191 GLU A CA 1
ATOM 1519 C C . GLU A 1 191 ? -6.877 6.846 37.501 1.00 80.00 191 GLU A C 1
ATOM 1521 O O . GLU A 1 191 ? -7.612 7.794 37.222 1.00 80.00 191 GLU A O 1
ATOM 1526 N N . THR A 1 192 ? -7.056 6.108 38.590 1.00 83.00 192 THR A N 1
ATOM 1527 C CA . THR A 1 192 ? -8.014 6.409 39.658 1.00 83.00 192 THR A CA 1
ATOM 1528 C C . THR A 1 192 ? -7.306 6.304 41.002 1.00 83.00 192 THR A C 1
ATOM 1530 O O . THR A 1 192 ? -6.246 5.684 41.086 1.00 83.00 192 THR A O 1
ATOM 1533 N N . ASP A 1 193 ? -7.931 6.801 42.070 1.00 80.38 193 ASP A N 1
ATOM 1534 C CA . ASP A 1 193 ? -7.414 6.689 43.447 1.00 80.38 193 ASP A CA 1
ATOM 1535 C C . ASP A 1 193 ? -7.161 5.231 43.899 1.00 80.38 193 ASP A C 1
ATOM 1537 O O . ASP A 1 193 ? -6.484 4.987 44.895 1.00 80.38 193 ASP A O 1
ATOM 1541 N N . PHE A 1 194 ? -7.687 4.250 43.155 1.00 76.81 194 PHE A N 1
ATOM 1542 C CA . PHE A 1 194 ? -7.549 2.814 43.409 1.00 76.81 194 PHE A CA 1
ATOM 1543 C C . PHE A 1 194 ? -6.653 2.090 42.383 1.00 76.81 194 PHE A C 1
ATOM 1545 O O . PHE A 1 194 ? -6.598 0.859 42.379 1.00 76.81 194 PHE A O 1
ATOM 1552 N N . GLY A 1 195 ? -5.961 2.832 41.509 1.00 83.19 195 GLY A N 1
ATOM 1553 C CA . GLY A 1 195 ? -5.092 2.315 40.446 1.00 83.19 195 GLY A CA 1
ATOM 1554 C C . GLY A 1 195 ? -5.639 2.531 39.029 1.00 83.19 195 GLY A C 1
ATOM 1555 O O . GLY A 1 195 ? -6.641 3.218 38.817 1.00 83.19 195 GLY A O 1
ATOM 1556 N N . VAL A 1 196 ? -4.970 1.947 38.032 1.00 83.44 196 VAL A N 1
ATOM 1557 C CA . VAL A 1 196 ? -5.324 2.108 36.610 1.00 83.44 196 VAL A CA 1
ATOM 1558 C C . VAL A 1 196 ? -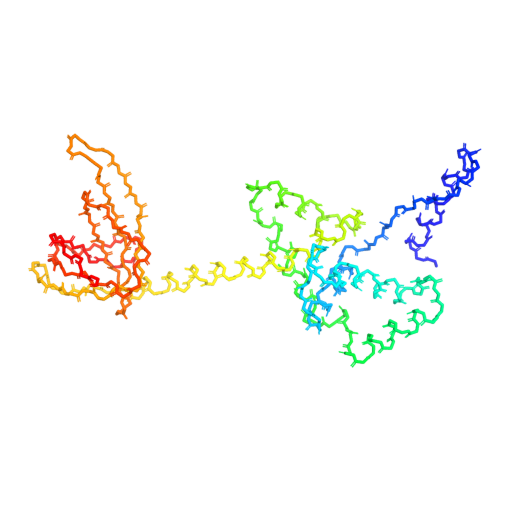6.511 1.220 36.240 1.00 83.44 196 VAL A C 1
ATOM 1560 O O . VAL A 1 196 ? -6.468 0.002 36.408 1.00 83.44 196 VAL A O 1
ATOM 1563 N N . THR A 1 197 ? -7.564 1.818 35.688 1.00 84.75 197 THR A N 1
ATOM 1564 C CA . THR A 1 197 ? -8.711 1.101 35.117 1.00 84.75 197 THR A CA 1
ATOM 1565 C C . THR A 1 197 ? -8.568 1.016 33.604 1.00 84.75 197 THR A C 1
ATOM 1567 O O . THR A 1 197 ? -8.313 2.023 32.952 1.00 84.75 197 THR A O 1
ATOM 1570 N N . HIS A 1 198 ? -8.782 -0.172 33.044 1.00 84.12 198 HIS A N 1
ATOM 1571 C CA . HIS A 1 198 ? -8.739 -0.456 31.612 1.00 84.12 198 HIS A CA 1
ATOM 1572 C C . HIS A 1 198 ? -10.134 -0.847 31.114 1.00 84.12 198 HIS A C 1
ATOM 1574 O O . HIS A 1 198 ? -10.859 -1.581 31.794 1.00 84.12 198 HIS A O 1
ATOM 1580 N N . ILE A 1 199 ? -10.501 -0.396 29.913 1.00 87.56 199 ILE A N 1
ATOM 1581 C CA . ILE A 1 199 ? -11.663 -0.898 29.172 1.00 87.56 199 ILE A CA 1
ATOM 1582 C C . ILE A 1 199 ? -11.164 -1.725 27.998 1.00 87.56 199 ILE A C 1
ATOM 1584 O O . ILE A 1 199 ? -10.566 -1.188 27.065 1.00 87.56 199 ILE A O 1
ATOM 1588 N N . TYR A 1 200 ? -11.488 -3.010 28.008 1.00 88.00 200 TYR A N 1
ATOM 1589 C CA . TYR A 1 200 ? -11.229 -3.903 26.890 1.00 88.00 200 TYR A CA 1
ATOM 1590 C C . TYR A 1 200 ? -12.478 -4.077 26.036 1.00 88.00 200 TYR A C 1
ATOM 1592 O O . TYR A 1 200 ? -13.580 -4.263 26.559 1.00 88.00 200 TYR A O 1
ATOM 1600 N N . LYS A 1 201 ? -12.281 -4.043 24.719 1.00 88.50 201 LYS A N 1
ATOM 1601 C CA . LYS A 1 201 ? -13.231 -4.511 23.714 1.00 88.50 201 LYS A CA 1
ATOM 1602 C C . LYS A 1 201 ? -12.772 -5.880 23.241 1.00 88.50 201 LYS A C 1
ATOM 1604 O O . LYS A 1 201 ? -11.623 -6.042 22.837 1.00 88.50 201 LYS A O 1
ATOM 1609 N N . ILE A 1 202 ? -13.671 -6.844 23.324 1.00 89.38 202 ILE A N 1
ATOM 1610 C CA . ILE A 1 202 ? -13.427 -8.242 23.001 1.00 89.38 202 ILE A CA 1
ATOM 1611 C C . ILE A 1 202 ? -14.378 -8.606 21.865 1.00 89.38 202 ILE A C 1
ATOM 1613 O O . ILE A 1 202 ? -15.579 -8.371 21.970 1.00 89.38 202 ILE A O 1
ATOM 1617 N N . ILE A 1 203 ? -13.836 -9.163 20.790 1.00 87.62 203 ILE A N 1
ATOM 1618 C CA . ILE A 1 203 ? -14.606 -9.781 19.714 1.00 87.62 203 ILE A CA 1
ATOM 1619 C C . ILE A 1 203 ? -14.552 -11.281 19.970 1.00 87.62 203 ILE A C 1
ATOM 1621 O O . ILE A 1 203 ? -13.461 -11.858 20.050 1.00 87.62 203 ILE A O 1
ATOM 1625 N N . GLY A 1 204 ? -15.713 -11.890 20.186 1.00 87.62 204 GLY A N 1
ATOM 1626 C CA . GLY A 1 204 ? -15.815 -13.327 20.383 1.00 87.62 204 GLY A CA 1
ATOM 1627 C C . GLY A 1 204 ? -15.738 -14.091 19.061 1.00 87.62 204 GLY A C 1
ATOM 1628 O O . GLY A 1 204 ? -15.991 -13.547 17.989 1.00 87.62 204 GLY A O 1
ATOM 1629 N N . ALA A 1 205 ? -15.417 -15.382 19.129 1.00 86.44 205 ALA A N 1
ATOM 1630 C CA . ALA A 1 205 ? -15.485 -16.286 17.975 1.00 86.44 205 ALA A CA 1
ATOM 1631 C C . ALA A 1 205 ? -16.919 -16.462 17.430 1.00 86.44 205 ALA A C 1
ATOM 1633 O O . ALA A 1 205 ? -17.110 -16.979 16.334 1.00 86.44 205 ALA A O 1
ATOM 1634 N N . ASP A 1 206 ? -17.919 -16.042 18.203 1.00 85.00 206 ASP A N 1
ATOM 1635 C CA . ASP A 1 206 ? -19.327 -15.943 17.823 1.00 85.00 206 ASP A CA 1
ATOM 1636 C C . ASP A 1 206 ? -19.654 -14.675 17.012 1.00 85.00 206 ASP A C 1
ATOM 1638 O O . ASP A 1 206 ? -20.789 -14.520 16.571 1.00 85.00 206 ASP A O 1
ATOM 1642 N N . GLY A 1 207 ? -18.682 -13.777 16.812 1.00 83.56 207 GLY A N 1
ATOM 1643 C CA . GLY A 1 207 ? -18.862 -12.509 16.104 1.00 83.56 207 GLY A CA 1
ATOM 1644 C C . GLY A 1 207 ? -19.494 -11.399 16.948 1.00 83.56 207 GLY A C 1
ATOM 1645 O O . GLY A 1 207 ? -19.713 -10.306 16.432 1.00 83.56 207 GLY A O 1
ATOM 1646 N N . ASN A 1 208 ? -19.755 -11.635 18.239 1.00 90.25 208 ASN A N 1
ATOM 1647 C CA . ASN A 1 208 ? -20.362 -10.640 19.120 1.00 90.25 208 ASN A CA 1
ATOM 1648 C C . ASN A 1 208 ? -19.308 -9.802 19.852 1.00 90.25 208 ASN A C 1
ATOM 1650 O O . ASN A 1 208 ? -18.182 -10.238 20.121 1.00 90.25 208 ASN A O 1
ATOM 1654 N N . VAL A 1 209 ? -19.694 -8.576 20.199 1.00 89.44 209 VAL A N 1
ATOM 1655 C CA . VAL A 1 209 ? -18.842 -7.601 20.878 1.00 89.44 209 VAL A CA 1
ATOM 1656 C C . VAL A 1 209 ? -19.134 -7.590 22.374 1.00 89.44 209 VAL A C 1
ATOM 1658 O O . VAL A 1 209 ? -20.245 -7.311 22.828 1.00 89.44 209 VAL A O 1
ATOM 1661 N N . TYR A 1 210 ? -18.083 -7.795 23.158 1.00 91.06 210 TYR A N 1
ATOM 1662 C CA . TYR A 1 210 ? -18.115 -7.751 24.612 1.00 91.06 210 TYR A CA 1
ATOM 1663 C C . TYR A 1 210 ? -17.232 -6.620 25.126 1.00 91.06 210 TYR A C 1
ATOM 1665 O O . TYR A 1 210 ? -16.168 -6.331 24.571 1.00 91.06 210 TYR A O 1
ATOM 1673 N N . THR A 1 211 ? -17.648 -5.985 26.218 1.00 91.62 211 THR A N 1
ATOM 1674 C CA . THR A 1 211 ? -16.826 -4.986 26.907 1.00 91.62 211 THR A CA 1
ATOM 1675 C C . THR A 1 211 ? -16.519 -5.433 28.322 1.00 91.62 211 THR A C 1
ATOM 1677 O O . THR A 1 211 ? -17.388 -5.924 29.036 1.00 91.62 211 THR A O 1
ATOM 1680 N N . TRP A 1 212 ? -15.271 -5.266 28.751 1.00 91.62 212 TRP A N 1
ATOM 1681 C CA . TRP A 1 212 ? -14.869 -5.600 30.112 1.00 91.62 212 TRP A CA 1
ATOM 1682 C C . TRP A 1 212 ? -14.024 -4.485 30.721 1.00 91.62 212 TRP A C 1
ATOM 1684 O O . TRP A 1 212 ? -12.952 -4.143 30.223 1.00 91.62 212 TRP A O 1
ATOM 1694 N N . LYS A 1 213 ? -14.524 -3.923 31.826 1.00 88.69 213 LYS A N 1
ATOM 1695 C CA . LYS A 1 213 ? -13.817 -2.932 32.642 1.00 88.69 213 LYS A CA 1
ATOM 1696 C C . LYS A 1 213 ? -13.079 -3.635 33.777 1.00 88.69 213 LYS A C 1
ATOM 1698 O O . LYS A 1 213 ? -13.703 -4.346 34.569 1.00 88.69 213 LYS A O 1
ATOM 1703 N N . THR A 1 214 ? -11.767 -3.448 33.871 1.00 85.62 214 THR A N 1
ATOM 1704 C CA . THR A 1 214 ? -10.938 -4.127 34.876 1.00 85.62 214 THR A CA 1
ATOM 1705 C C . THR A 1 214 ? -9.697 -3.323 35.243 1.00 85.62 214 THR A C 1
ATOM 1707 O O . THR A 1 214 ? -9.138 -2.607 34.419 1.00 85.62 214 THR A O 1
ATOM 1710 N N . GLY A 1 215 ? -9.246 -3.462 36.490 1.00 80.81 215 GLY A N 1
ATOM 1711 C CA . GLY A 1 215 ? -7.932 -2.969 36.914 1.00 80.81 215 GLY A CA 1
ATOM 1712 C C . GLY A 1 215 ? -6.781 -3.906 36.531 1.00 80.81 215 GLY A C 1
ATOM 1713 O O . GLY A 1 215 ? -5.618 -3.548 36.670 1.00 80.81 215 GLY A O 1
ATOM 1714 N N . LYS A 1 216 ? -7.086 -5.123 36.057 1.00 80.88 216 LYS A N 1
ATOM 1715 C CA . LYS A 1 216 ? -6.072 -6.087 35.619 1.00 80.88 216 LYS A CA 1
ATOM 1716 C C . LYS A 1 216 ? -5.631 -5.797 34.191 1.00 80.88 216 LYS A C 1
ATOM 1718 O O . LYS A 1 216 ? -6.465 -5.588 33.312 1.00 80.88 216 LYS A O 1
ATOM 1723 N N . TYR A 1 217 ? -4.327 -5.860 33.969 1.00 78.94 217 TYR A N 1
ATOM 1724 C CA . TYR A 1 217 ? -3.774 -5.914 32.626 1.00 78.94 217 TYR A CA 1
ATOM 1725 C C . TYR A 1 217 ? -4.100 -7.270 31.985 1.00 78.94 217 TYR A C 1
ATOM 1727 O O . TYR A 1 217 ? -4.010 -8.307 32.648 1.00 78.94 217 TYR A O 1
ATOM 1735 N N . ILE A 1 218 ? -4.527 -7.242 30.726 1.00 77.44 218 ILE A N 1
ATOM 1736 C CA . ILE A 1 218 ? -4.740 -8.423 29.892 1.00 77.44 218 ILE A CA 1
ATOM 1737 C C . ILE A 1 218 ? -3.683 -8.364 28.803 1.00 77.44 218 ILE A C 1
ATOM 1739 O O . ILE A 1 218 ? -3.587 -7.354 28.108 1.00 77.44 218 ILE A O 1
ATOM 1743 N N . ASP A 1 219 ? -2.921 -9.442 28.679 1.00 69.69 219 ASP A N 1
ATOM 1744 C CA . ASP A 1 219 ? -1.988 -9.622 27.578 1.00 69.69 219 ASP A CA 1
ATOM 1745 C C . ASP A 1 219 ? -2.779 -9.986 26.313 1.00 69.69 219 ASP A C 1
ATOM 1747 O O . ASP A 1 219 ? -3.548 -10.950 26.310 1.00 69.69 219 ASP A O 1
ATOM 1751 N N . ASP A 1 220 ? -2.646 -9.172 25.269 1.00 68.06 220 ASP A N 1
ATOM 1752 C CA . ASP A 1 220 ? -3.321 -9.335 23.982 1.00 68.06 220 ASP A CA 1
ATOM 1753 C C . ASP A 1 220 ? -2.565 -10.266 23.020 1.00 68.06 220 ASP A C 1
ATOM 1755 O O . ASP A 1 220 ? -3.019 -10.475 21.896 1.00 68.06 220 ASP A O 1
ATOM 1759 N N . THR A 1 221 ? -1.450 -10.860 23.464 1.00 58.44 221 THR A N 1
ATOM 1760 C CA . THR A 1 221 ? -0.609 -11.769 22.665 1.00 58.44 221 THR A CA 1
ATOM 1761 C C . THR A 1 221 ? -0.926 -13.258 22.842 1.00 58.44 221 THR A C 1
ATOM 1763 O O . THR A 1 221 ? -0.291 -14.098 22.205 1.00 58.44 221 THR A O 1
ATOM 1766 N N . VAL A 1 222 ? -1.897 -13.612 23.692 1.00 59.22 222 VAL A N 1
ATOM 1767 C CA . VAL A 1 222 ? -2.247 -15.014 23.967 1.00 59.22 222 VAL A CA 1
ATOM 1768 C C . VAL A 1 222 ? -3.252 -15.532 22.935 1.00 59.22 222 VAL A C 1
ATOM 1770 O O . VAL A 1 222 ? -4.435 -15.183 22.977 1.00 59.22 222 VAL A O 1
ATOM 1773 N N . ASP A 1 223 ? -2.782 -16.399 22.039 1.00 58.59 223 ASP A N 1
ATOM 1774 C CA . ASP A 1 223 ? -3.641 -17.165 21.134 1.00 58.59 223 ASP A CA 1
ATOM 1775 C C . ASP A 1 223 ? -4.557 -18.116 21.939 1.00 58.59 223 ASP A C 1
ATOM 1777 O O . ASP A 1 223 ? -4.126 -18.746 22.901 1.00 58.59 223 ASP A O 1
ATOM 1781 N N . GLU A 1 224 ? -5.835 -18.206 21.550 1.00 69.12 224 GLU A N 1
ATOM 1782 C CA . GLU A 1 224 ? -6.869 -19.086 22.144 1.00 69.12 224 GLU A CA 1
ATOM 1783 C C . GLU A 1 224 ? -7.355 -18.751 23.573 1.00 69.12 224 GLU A C 1
ATOM 1785 O O . GLU A 1 224 ? -7.807 -19.611 24.330 1.00 69.12 224 GLU A O 1
ATOM 1790 N N . MET A 1 225 ? -7.383 -17.470 23.936 1.00 83.62 225 MET A N 1
ATOM 1791 C CA . MET A 1 225 ? -7.933 -17.012 25.216 1.00 83.62 225 MET A CA 1
ATOM 1792 C C . MET A 1 225 ? -9.455 -17.253 25.349 1.00 83.62 225 MET A C 1
ATOM 1794 O O . MET A 1 225 ? -10.251 -16.979 24.447 1.00 83.62 225 MET A O 1
ATOM 1798 N N . SER A 1 226 ? -9.907 -17.673 26.534 1.00 87.88 226 SER A N 1
ATOM 1799 C CA . SER A 1 226 ? -11.325 -17.698 26.911 1.00 87.88 226 SER A CA 1
ATOM 1800 C C . SER A 1 226 ? -11.603 -16.830 28.140 1.00 87.88 226 SER A C 1
ATOM 1802 O O . SER A 1 226 ? -10.848 -16.800 29.114 1.00 87.88 226 SER A O 1
ATOM 1804 N N . ILE A 1 227 ? -12.709 -16.087 28.104 1.00 89.12 227 ILE A N 1
ATOM 1805 C CA . ILE A 1 227 ? -13.120 -15.173 29.170 1.00 89.12 227 ILE A CA 1
ATOM 1806 C C . ILE A 1 227 ? -14.459 -15.646 29.718 1.00 89.12 227 ILE A C 1
ATOM 1808 O O . ILE A 1 227 ? -15.471 -15.636 29.027 1.00 89.12 227 ILE A O 1
ATOM 1812 N N . THR A 1 228 ? -14.478 -16.042 30.989 1.00 90.94 228 THR A N 1
ATOM 1813 C CA . THR A 1 228 ? -15.721 -16.378 31.693 1.00 90.94 228 THR A CA 1
ATOM 1814 C C . THR A 1 228 ? -16.106 -15.240 32.620 1.00 90.94 228 THR A C 1
ATOM 1816 O O . THR A 1 228 ? -15.369 -14.947 33.560 1.00 90.94 228 THR A O 1
ATOM 1819 N N . GLY A 1 229 ? -17.261 -14.622 32.394 1.00 90.81 229 GLY A N 1
ATOM 1820 C CA . GLY A 1 229 ? -17.742 -13.471 33.158 1.00 90.81 229 GLY A CA 1
ATOM 1821 C C . GLY A 1 229 ? -19.244 -13.517 33.399 1.00 90.81 229 GLY A C 1
ATOM 1822 O O . GLY A 1 229 ? -19.934 -14.426 32.945 1.00 90.81 229 GLY A O 1
ATOM 1823 N N . THR A 1 230 ? -19.741 -12.539 34.147 1.00 93.50 230 THR A N 1
ATOM 1824 C CA . THR A 1 230 ? -21.176 -12.327 34.346 1.00 93.50 230 THR A CA 1
ATOM 1825 C C . THR A 1 230 ? -21.630 -11.137 33.510 1.00 93.50 230 THR A C 1
ATOM 1827 O O . THR A 1 230 ? -20.984 -10.088 33.562 1.00 93.50 230 THR A O 1
ATOM 1830 N N . VAL A 1 231 ? -22.730 -11.280 32.772 1.00 93.81 231 VAL A N 1
ATOM 1831 C CA . VAL A 1 231 ? -23.365 -10.192 32.025 1.00 93.81 231 VAL A CA 1
ATOM 1832 C C . VAL A 1 231 ? -23.859 -9.153 33.018 1.00 93.81 231 VAL A C 1
ATOM 1834 O O . VAL A 1 231 ? -24.682 -9.423 33.888 1.00 93.81 231 VAL A O 1
ATOM 1837 N N . LYS A 1 232 ? -23.309 -7.951 32.927 1.00 92.25 232 LYS A N 1
ATOM 1838 C CA . LYS A 1 232 ? -23.650 -6.825 33.791 1.00 92.25 232 LYS A CA 1
ATOM 1839 C C . LYS A 1 232 ? -24.725 -5.950 33.162 1.00 92.25 232 LYS A C 1
ATOM 1841 O O . LYS A 1 232 ? -25.603 -5.478 33.878 1.00 92.25 232 LYS A O 1
ATOM 1846 N N . ALA A 1 233 ? -24.617 -5.694 31.861 1.00 91.38 233 ALA A N 1
ATOM 1847 C CA . ALA A 1 233 ? -25.529 -4.825 31.131 1.00 91.38 233 ALA A CA 1
ATOM 1848 C C . ALA A 1 233 ? -25.447 -5.072 29.621 1.00 91.38 233 ALA A C 1
ATOM 1850 O O . ALA A 1 233 ? -24.420 -5.512 29.104 1.00 91.38 233 ALA A O 1
ATOM 1851 N N . HIS A 1 234 ? -26.515 -4.703 28.923 1.00 91.75 234 HIS A N 1
ATOM 1852 C CA . HIS A 1 234 ? -26.541 -4.547 27.474 1.00 91.75 234 HIS A CA 1
ATOM 1853 C C . HIS A 1 234 ? -26.411 -3.065 27.143 1.00 91.75 234 HIS A C 1
ATOM 1855 O O . HIS A 1 234 ? -27.154 -2.235 27.669 1.00 91.75 234 HIS A O 1
ATOM 1861 N N . THR A 1 235 ? -25.432 -2.725 26.314 1.00 87.75 235 THR A N 1
ATOM 1862 C CA . THR A 1 235 ? -25.118 -1.341 25.954 1.00 87.75 235 THR A CA 1
ATOM 1863 C C . THR A 1 235 ? -24.980 -1.209 24.451 1.00 87.75 235 THR A C 1
ATOM 1865 O O . THR A 1 235 ? -24.471 -2.114 23.801 1.00 87.75 235 THR A O 1
ATOM 1868 N N . GLU A 1 236 ? -25.355 -0.063 23.902 1.00 88.12 236 GLU A N 1
ATOM 1869 C CA . GLU A 1 236 ? -25.171 0.234 22.486 1.00 88.12 236 GLU A CA 1
ATOM 1870 C C . GLU A 1 236 ? -24.206 1.410 22.333 1.00 88.12 236 GLU A C 1
ATOM 1872 O O . GLU A 1 236 ? -24.364 2.447 22.983 1.00 88.12 236 GLU A O 1
ATOM 1877 N N . PHE A 1 237 ? -23.189 1.265 21.483 1.00 81.25 237 PHE A N 1
ATOM 1878 C CA . PHE A 1 237 ? -22.238 2.338 21.199 1.00 81.25 237 PHE A CA 1
ATOM 1879 C C . PHE A 1 237 ? -22.082 2.519 19.694 1.00 81.25 237 PHE A C 1
ATOM 1881 O O . PHE A 1 237 ? -21.590 1.629 19.006 1.00 81.25 237 PHE A O 1
ATOM 1888 N N . ARG A 1 238 ? -22.473 3.695 19.184 1.00 76.38 238 ARG A N 1
ATOM 1889 C CA . ARG A 1 238 ? -22.447 4.026 17.745 1.00 76.38 238 ARG A CA 1
ATOM 1890 C C . ARG A 1 238 ? -23.187 2.993 16.871 1.00 76.38 238 ARG A C 1
ATOM 1892 O O . ARG A 1 238 ? -22.701 2.648 15.800 1.00 76.38 238 ARG A O 1
ATOM 1899 N N . GLY A 1 239 ? -24.333 2.491 17.337 1.00 77.62 239 GLY A N 1
ATOM 1900 C CA . GLY A 1 239 ? -25.130 1.485 16.621 1.00 77.62 239 GLY A CA 1
ATOM 1901 C C . GLY A 1 239 ? -24.659 0.038 16.799 1.00 77.62 239 GLY A C 1
ATOM 1902 O O . GLY A 1 239 ? -25.286 -0.869 16.269 1.00 77.62 239 GLY A O 1
ATOM 1903 N N . ILE A 1 240 ? -23.564 -0.197 17.530 1.00 84.75 240 ILE A N 1
ATOM 1904 C CA . ILE A 1 240 ? -23.032 -1.539 17.798 1.00 84.75 240 ILE A CA 1
ATOM 1905 C C . ILE A 1 240 ? -23.565 -2.020 19.147 1.00 84.75 240 ILE A C 1
ATOM 1907 O O . ILE A 1 240 ? -23.290 -1.384 20.172 1.00 84.75 240 ILE A O 1
ATOM 1911 N N . LYS A 1 241 ? -24.287 -3.147 19.160 1.00 89.62 241 LYS A N 1
ATOM 1912 C CA . LYS A 1 241 ? -24.740 -3.816 20.389 1.00 89.62 241 LYS A CA 1
ATOM 1913 C C . LYS A 1 241 ? -23.554 -4.477 21.086 1.00 89.62 241 LYS A C 1
ATOM 1915 O O . LYS A 1 241 ? -22.778 -5.200 20.464 1.00 89.62 241 LYS A O 1
ATOM 1920 N N . GLN A 1 242 ? -23.403 -4.210 22.377 1.00 90.12 242 GLN A N 1
ATOM 1921 C CA . GLN A 1 242 ? -22.291 -4.667 23.203 1.00 90.12 242 GLN A CA 1
ATOM 1922 C C . GLN A 1 242 ? -22.803 -5.274 24.506 1.00 90.12 242 GLN A C 1
ATOM 1924 O O . GLN A 1 242 ? -23.663 -4.702 25.181 1.00 90.12 242 GLN A O 1
ATOM 1929 N N . THR A 1 243 ? -22.206 -6.392 24.903 1.00 93.00 243 THR A N 1
ATOM 1930 C CA . THR A 1 243 ? -22.494 -7.047 26.183 1.00 93.00 243 THR A CA 1
ATOM 1931 C C . THR A 1 243 ? -21.406 -6.678 27.196 1.00 93.00 243 THR A C 1
ATOM 1933 O O . THR A 1 243 ? -20.242 -7.047 27.033 1.00 93.00 243 THR A O 1
ATOM 1936 N N . GLU A 1 244 ? -21.749 -5.915 28.240 1.00 92.81 244 GLU A N 1
ATOM 1937 C CA . GLU A 1 244 ? -20.809 -5.552 29.310 1.00 92.81 244 GLU A CA 1
ATOM 1938 C C . GLU A 1 244 ? -20.655 -6.727 30.278 1.00 92.81 244 GLU A C 1
ATOM 1940 O O . GLU A 1 244 ? -21.624 -7.177 30.889 1.00 92.81 244 GLU A O 1
ATOM 1945 N N . LEU A 1 245 ? -19.424 -7.198 30.462 1.00 92.62 245 LEU A N 1
ATOM 1946 C CA . LEU A 1 245 ? -19.076 -8.276 31.377 1.00 92.62 245 LEU A CA 1
ATOM 1947 C C . LEU A 1 245 ? -18.418 -7.739 32.648 1.00 92.62 245 LEU A C 1
ATOM 1949 O O . LEU A 1 245 ? -17.659 -6.765 32.651 1.00 92.62 245 LEU A O 1
ATOM 1953 N N . THR A 1 246 ? -18.682 -8.420 33.758 1.00 91.19 246 THR A N 1
ATOM 1954 C CA . THR A 1 246 ? -18.045 -8.164 35.047 1.00 91.19 246 THR A CA 1
ATOM 1955 C C . THR A 1 246 ? -17.555 -9.450 35.698 1.00 91.19 246 THR A C 1
ATOM 1957 O O . THR A 1 246 ? -17.970 -10.554 35.346 1.00 91.19 246 THR A O 1
ATOM 1960 N N . ARG A 1 247 ? -16.661 -9.296 36.683 1.00 85.88 247 ARG A N 1
ATOM 1961 C CA . ARG A 1 247 ? -16.057 -10.398 37.452 1.00 85.88 247 ARG A CA 1
ATOM 1962 C C . ARG A 1 247 ? -15.441 -11.482 36.559 1.00 85.88 247 ARG A C 1
ATOM 1964 O O . ARG A 1 247 ? -15.499 -12.668 36.888 1.00 85.88 247 ARG A O 1
ATOM 1971 N N . CYS A 1 248 ? -14.849 -11.071 35.440 1.00 87.00 248 CYS A N 1
ATOM 1972 C CA . CYS A 1 248 ? -14.335 -12.013 34.464 1.00 87.00 248 CYS A CA 1
ATOM 1973 C C . CYS A 1 248 ? -13.081 -12.737 34.964 1.00 87.00 248 CYS A C 1
ATOM 1975 O O . CYS A 1 248 ? -12.257 -12.189 35.705 1.00 87.00 248 CYS A O 1
ATOM 1977 N N . ARG A 1 249 ? -12.938 -13.983 34.522 1.00 85.62 249 ARG A N 1
ATOM 1978 C CA . ARG A 1 249 ? -11.746 -14.811 34.669 1.00 85.62 249 ARG A CA 1
ATOM 1979 C C . ARG A 1 249 ? -11.225 -15.151 33.285 1.00 85.62 249 ARG A C 1
ATOM 1981 O O . ARG A 1 249 ? -11.988 -15.613 32.441 1.00 85.62 249 ARG A O 1
ATOM 1988 N N . VAL A 1 250 ? -9.936 -14.914 33.105 1.00 84.12 250 VAL A N 1
ATOM 1989 C CA . VAL A 1 250 ? -9.181 -15.308 31.922 1.00 84.12 250 VAL A CA 1
ATOM 1990 C C . VAL A 1 250 ? -8.728 -16.750 32.115 1.00 84.12 250 VAL A C 1
ATOM 1992 O O . VAL A 1 250 ? -8.136 -17.058 33.150 1.00 84.12 250 VAL A O 1
ATOM 1995 N N . ALA A 1 251 ? -9.019 -17.608 31.148 1.00 80.06 251 ALA A N 1
ATOM 1996 C CA . ALA A 1 251 ? -8.412 -18.921 31.006 1.00 80.06 251 ALA A CA 1
ATOM 1997 C C . ALA A 1 251 ? -7.693 -18.954 29.652 1.00 80.06 251 ALA A C 1
ATOM 1999 O O . ALA A 1 251 ? -8.326 -18.716 28.621 1.00 80.06 251 ALA A O 1
ATOM 2000 N N . ALA A 1 252 ? -6.380 -19.168 29.709 1.00 62.44 252 ALA A N 1
ATOM 2001 C CA . ALA A 1 252 ? -5.507 -19.449 28.576 1.00 62.44 252 ALA A CA 1
ATOM 2002 C C . ALA A 1 252 ? -5.249 -20.957 28.516 1.00 62.44 252 ALA A C 1
ATOM 2004 O O . ALA A 1 252 ? -5.252 -21.575 29.611 1.00 62.44 252 ALA A O 1
#

pLDDT: mean 82.89, std 12.93, range [39.25, 96.94]

Radius of gyration: 28.03 Å; chains: 1; bounding box: 64×48×75 Å

Sequence (252 aa):
MSAEAVTQYMSLFDTLIEGETPEPGCSYQRYVNTKEYLSYVAETIRHFGYTRASDEGISTATRALDFYDAAHGRAITKEYLQDLLDKMRSVNFDIDSDLTVKLVSDALDWVSEQEENSNYIHNLKTACSLEYVKGNFGLYASLFPAYDRGLERTAKRKAVLDIEQSSEYVGEISDRITVKVQSVKCVTSWETDFGVTHIYKIIGADGNVYTWKTGKYIDDTVDEMSITGTVKAHTEFRGIKQTELTRCRVAA

Organism: NCBI:txid2885352

Foldseek 3Di:
DDPQVVVQVVQVVVVVVVPDDPDPPDDDWDWDFLLLLQLLLLLLCVQPNADAPPGPDQGSLRLSVLLVCLVVVHDPDPVSSVVSVVVCVVRVRDSPDPVSSVLSVLLLVVLCPDDPPDPLSVVLNVQSVDRIHTPDSNSSSVSNVVVVVVVVVVVVVVVLVVLQLPADEDDDAFDKDKFWFPFKDFPDWDADPVGIKTWIWTQGPVSHIEIEIDRDDDDRPDPGKMKIFTFHDWDADPNGIYTYTPPIDIDD

Secondary structure (DSSP, 8-state):
--HHHHHHHHHHHHHHHTT----TT--PPPEEEHHHHHHHHHHHHHHH----TTSSS--HHHHHHHHHHHHTT--S-HHHHHHHHHHHHHTT--TT-HHHHHHHHHHHHHHHHS---SHHHHHHHHHHTSSEEES-HHHHHTHHHHHHHHHHHHHHHHHHHHHHHT----S-TT-EEEEEEEEEEEEEEEEETTEEEEEEEEEETTS-EEEEEESS---TT-TT-EEEEEEEEEEEETTEEEEEEEEEEEE-